Protein AF-A0A357NB77-F1 (afdb_monomer_lite)

Radius of gyration: 19.92 Å; chains: 1; bounding box: 49×36×58 Å

Sequence (196 aa):
MNFLKNWKGILITAVLFIVNLWVIQFTDFDLYVQDRVYNFQTGTWPLAAVHARYGWLLYSGIKAALALFALLLISLYALSFTEKFAGLKQYRRVFICIVLSLALCPLIASEAKKVTNIYCPYQIERYGGDNPYVKPFSQYPADFVQRKKARGFPAGHAAGGFALLSLFFAFKERRHRIIFGSLGLAVGIFMGTYQI

pLDDT: mean 92.4, std 8.06, range [43.59, 98.31]

Foldseek 3Di:
DPPVVVVVVVVVVVVVVVVVLVCLQPHPVVVVVVVVQADPVVLDGPCPVVCVVCVCCLPVVVLVVLVVVLVVLVVLLVCCPDPVPVVSVVQNVLSVLLNCQLPVQLVVFQVLLQQQQAAAPCQDVVSPHDAHGDGSPDDGDPPDDDPDGHRHPPQSQLSNLLSQLSQLVSDDDNVSSCVSNVNSVVSSVVSVVSSD

Structure (mmCIF, N/CA/C/O backbone):
data_AF-A0A357NB77-F1
#
_entry.id   AF-A0A357NB77-F1
#
loop_
_atom_site.group_PDB
_atom_site.id
_atom_site.type_symbol
_atom_site.label_atom_id
_atom_site.label_alt_id
_atom_site.label_comp_id
_atom_site.label_asym_id
_atom_site.label_entity_id
_atom_site.label_seq_id
_atom_site.pdbx_PDB_ins_code
_atom_site.Cartn_x
_atom_site.Cartn_y
_atom_site.Cartn_z
_atom_site.occupancy
_atom_site.B_iso_or_equiv
_atom_site.auth_seq_id
_atom_site.auth_comp_id
_atom_site.auth_asym_id
_atom_site.auth_atom_id
_atom_site.pdbx_PDB_model_num
ATOM 1 N N . MET A 1 1 ? -25.346 -0.601 13.598 1.00 45.25 1 MET A N 1
ATOM 2 C CA . MET A 1 1 ? -24.731 -0.363 12.272 1.00 45.25 1 MET A CA 1
ATOM 3 C C . MET A 1 1 ? -24.923 -1.628 11.451 1.00 45.25 1 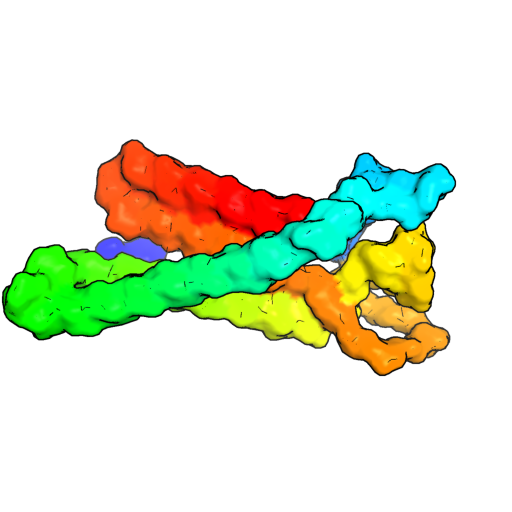MET A C 1
ATOM 5 O O . MET A 1 1 ? -24.177 -2.576 11.646 1.00 45.25 1 MET A O 1
ATOM 9 N N . ASN A 1 2 ? -25.972 -1.684 10.623 1.00 43.59 2 ASN A N 1
ATOM 10 C CA . ASN A 1 2 ? -26.233 -2.842 9.763 1.00 43.59 2 ASN A CA 1
ATOM 11 C C . ASN A 1 2 ? -25.279 -2.790 8.573 1.00 43.59 2 ASN A C 1
ATOM 13 O O . ASN A 1 2 ? -25.486 -1.997 7.660 1.00 43.59 2 ASN A O 1
ATOM 17 N N . PHE A 1 3 ? -24.250 -3.634 8.592 1.00 46.00 3 PHE A N 1
ATOM 18 C CA . PHE A 1 3 ? -23.303 -3.815 7.489 1.00 46.00 3 PHE A CA 1
ATOM 19 C C . PHE A 1 3 ? -24.024 -4.067 6.147 1.00 46.00 3 PHE A C 1
ATOM 21 O O . PHE A 1 3 ? -23.663 -3.491 5.126 1.00 46.00 3 PHE A O 1
ATOM 28 N N . LEU A 1 4 ? -25.149 -4.793 6.189 1.00 50.56 4 LEU A N 1
ATOM 29 C CA . LEU A 1 4 ? -26.013 -5.091 5.039 1.00 50.56 4 LEU A CA 1
ATOM 30 C C . LEU A 1 4 ? -26.728 -3.863 4.432 1.00 50.56 4 LEU A C 1
ATOM 32 O O . LEU A 1 4 ? -27.104 -3.895 3.264 1.00 50.56 4 LEU A O 1
ATOM 36 N N . LYS A 1 5 ? -26.890 -2.750 5.166 1.00 59.31 5 LYS A N 1
ATOM 37 C CA . LYS A 1 5 ? -27.520 -1.526 4.620 1.00 59.31 5 LYS A CA 1
ATOM 38 C C . LYS A 1 5 ? -26.589 -0.738 3.685 1.00 59.31 5 LYS A C 1
ATOM 40 O O . LYS A 1 5 ? -27.072 0.087 2.918 1.00 59.31 5 LYS A O 1
ATOM 45 N N . ASN A 1 6 ? -25.282 -1.017 3.713 1.00 72.81 6 ASN A N 1
ATOM 46 C CA . ASN A 1 6 ? -24.257 -0.305 2.940 1.00 72.81 6 ASN A CA 1
ATOM 47 C C . ASN A 1 6 ? -23.782 -1.074 1.691 1.00 72.81 6 ASN A C 1
ATOM 49 O O . ASN A 1 6 ? -22.692 -0.807 1.187 1.00 72.81 6 ASN A O 1
ATOM 53 N N . TRP A 1 7 ? -24.592 -2.000 1.164 1.00 82.81 7 TRP A N 1
ATOM 54 C CA . TRP A 1 7 ? -24.252 -2.819 -0.009 1.00 82.81 7 TRP A CA 1
ATOM 55 C C . TRP A 1 7 ? -23.810 -1.990 -1.224 1.00 82.81 7 TRP A C 1
ATOM 57 O O . TRP A 1 7 ? -22.916 -2.410 -1.949 1.00 82.81 7 TRP A O 1
ATOM 67 N N . LYS A 1 8 ? -24.358 -0.778 -1.401 1.00 87.38 8 LYS A N 1
ATOM 68 C CA . LYS A 1 8 ? -23.946 0.151 -2.465 1.00 87.38 8 LYS A CA 1
ATOM 69 C C . LYS A 1 8 ? -22.464 0.511 -2.372 1.00 87.38 8 LYS A C 1
ATOM 71 O O . LYS A 1 8 ? -21.778 0.514 -3.382 1.00 87.38 8 LYS A O 1
ATOM 76 N N . GLY A 1 9 ? -21.964 0.787 -1.167 1.00 86.12 9 GLY A N 1
ATOM 77 C CA . GLY A 1 9 ? -20.553 1.113 -0.955 1.00 86.12 9 GLY A CA 1
ATOM 78 C C . GLY A 1 9 ? -19.646 -0.085 -1.223 1.00 86.12 9 GLY A C 1
ATOM 79 O O . GLY A 1 9 ? -18.609 0.065 -1.857 1.00 86.12 9 GLY A O 1
ATOM 80 N N . ILE A 1 10 ? -20.067 -1.281 -0.803 1.00 86.94 10 ILE A N 1
ATOM 81 C CA . ILE A 1 10 ? -19.345 -2.528 -1.094 1.00 86.94 10 ILE A CA 1
ATOM 82 C C . ILE A 1 10 ? -19.286 -2.764 -2.607 1.00 86.94 10 ILE A C 1
ATOM 84 O O . ILE A 1 10 ? -18.213 -3.036 -3.135 1.00 86.94 10 ILE A O 1
ATOM 88 N N . LEU A 1 11 ? -20.413 -2.597 -3.303 1.00 92.31 11 LEU A N 1
ATOM 89 C CA . LEU A 1 11 ? -20.497 -2.756 -4.751 1.00 92.31 11 LEU A CA 1
ATOM 90 C C . LEU A 1 11 ? -19.619 -1.737 -5.485 1.00 92.31 11 LEU A C 1
ATOM 92 O O . LEU A 1 11 ? -18.865 -2.127 -6.367 1.00 92.31 11 LEU A O 1
ATOM 96 N N . ILE A 1 12 ? -19.664 -0.458 -5.097 1.00 92.88 12 ILE A N 1
ATOM 97 C CA . ILE A 1 12 ? -18.813 0.586 -5.688 1.00 92.88 12 ILE A CA 1
ATOM 98 C C . ILE A 1 12 ? -17.335 0.224 -5.518 1.00 92.88 12 ILE A C 1
ATOM 100 O O . ILE A 1 12 ? -16.593 0.236 -6.494 1.00 92.88 12 ILE A O 1
ATOM 104 N N . THR A 1 13 ? -16.904 -0.151 -4.311 1.00 91.44 13 THR A N 1
ATOM 105 C CA . THR A 1 13 ? -15.509 -0.542 -4.064 1.00 9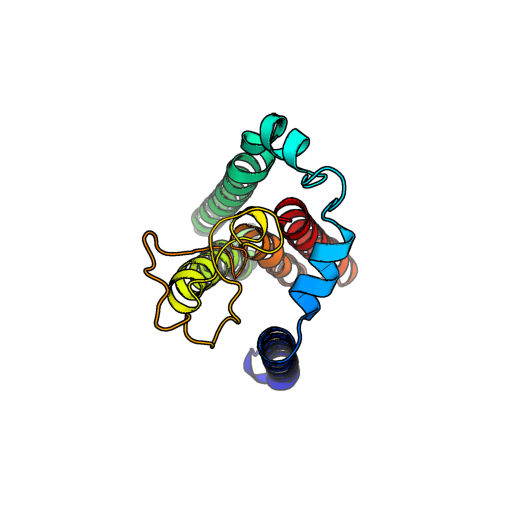1.44 13 THR A CA 1
ATOM 106 C C . THR A 1 13 ? -15.117 -1.789 -4.858 1.00 91.44 13 THR A C 1
ATOM 108 O O . THR A 1 13 ? -14.019 -1.833 -5.405 1.00 91.44 13 THR A O 1
ATOM 111 N N . ALA A 1 14 ? -16.003 -2.782 -4.970 1.00 93.56 14 ALA A N 1
ATOM 112 C CA . ALA A 1 14 ? -15.758 -3.983 -5.765 1.00 93.56 14 ALA A CA 1
ATOM 113 C C . ALA A 1 14 ? -15.615 -3.660 -7.260 1.00 93.56 14 ALA A C 1
ATOM 115 O O . ALA A 1 14 ? -14.679 -4.131 -7.900 1.00 93.56 14 ALA A O 1
ATOM 116 N N . VAL A 1 15 ? -16.488 -2.806 -7.804 1.00 96.25 15 VAL A N 1
ATOM 117 C CA . VAL A 1 15 ? -16.402 -2.339 -9.195 1.00 96.25 15 VAL A CA 1
ATOM 118 C C . VAL A 1 15 ? -15.106 -1.564 -9.421 1.00 96.25 15 VAL A C 1
ATOM 120 O O . VAL A 1 15 ? -14.392 -1.860 -10.371 1.00 96.25 15 VAL A O 1
ATOM 123 N N . LEU A 1 16 ? -14.749 -0.628 -8.535 1.00 95.88 16 LEU A N 1
ATOM 124 C CA . LEU A 1 16 ? -13.492 0.123 -8.638 1.00 95.88 16 LEU A CA 1
ATOM 125 C C . LEU A 1 16 ? -12.264 -0.792 -8.576 1.00 95.88 16 LEU A C 1
ATOM 127 O O . LEU A 1 16 ? -11.303 -0.575 -9.311 1.00 95.88 16 LEU A O 1
ATOM 131 N N . PHE A 1 17 ? -12.300 -1.828 -7.738 1.00 94.25 17 PHE A N 1
ATOM 132 C CA . PHE A 1 17 ? -11.240 -2.828 -7.668 1.00 94.25 17 PHE A CA 1
ATOM 133 C C . PHE A 1 17 ? -11.120 -3.626 -8.974 1.00 94.25 17 PHE A C 1
ATOM 135 O O . PHE A 1 17 ? -10.021 -3.762 -9.503 1.00 94.25 17 PHE A O 1
ATOM 142 N N . ILE A 1 18 ? -12.240 -4.090 -9.539 1.00 95.75 18 ILE A N 1
ATOM 143 C CA . ILE A 1 18 ? -12.254 -4.802 -10.828 1.00 95.75 18 ILE A CA 1
ATOM 144 C C . ILE A 1 18 ? -11.742 -3.899 -11.952 1.00 95.75 18 ILE A C 1
ATOM 146 O O . ILE A 1 18 ? -10.899 -4.325 -12.736 1.00 95.75 18 ILE A O 1
ATOM 150 N N . VAL A 1 19 ? -12.197 -2.645 -12.010 1.00 96.75 19 VAL A N 1
ATOM 151 C CA . VAL A 1 19 ? -11.721 -1.660 -12.990 1.00 96.75 19 VAL A CA 1
ATOM 152 C C . VAL A 1 19 ? -10.219 -1.429 -12.837 1.00 96.75 19 VAL A C 1
ATOM 154 O O . VAL A 1 19 ? -9.507 -1.403 -13.835 1.00 96.75 19 VAL A O 1
ATOM 157 N N . ASN A 1 20 ? -9.707 -1.318 -11.608 1.00 94.56 20 ASN A N 1
ATOM 158 C CA . ASN A 1 20 ? -8.272 -1.185 -11.368 1.00 94.56 20 ASN A CA 1
ATOM 159 C C . ASN A 1 20 ? -7.482 -2.398 -11.886 1.00 94.56 20 ASN A C 1
ATOM 161 O O . ASN A 1 20 ? -6.492 -2.211 -12.590 1.00 94.56 20 ASN A O 1
ATOM 165 N N . LEU A 1 21 ? -7.936 -3.623 -11.597 1.00 94.25 21 LEU A N 1
ATOM 166 C CA . LEU A 1 21 ? -7.308 -4.839 -12.123 1.00 94.25 21 LEU A CA 1
ATOM 167 C C . LEU A 1 21 ? -7.360 -4.896 -13.651 1.00 94.25 21 LEU A C 1
ATOM 169 O O . LEU A 1 21 ? -6.380 -5.287 -14.278 1.00 94.25 21 LEU A O 1
ATOM 173 N N . TRP A 1 22 ? -8.478 -4.477 -14.245 1.00 96.19 22 TRP A N 1
ATOM 174 C CA . TRP A 1 22 ? -8.646 -4.429 -15.692 1.00 96.19 22 TRP A CA 1
ATOM 175 C C . TRP A 1 22 ? -7.662 -3.446 -16.337 1.00 96.19 22 TRP A C 1
ATOM 177 O O . TRP A 1 22 ? -6.952 -3.818 -17.267 1.00 96.19 22 TRP A O 1
ATOM 187 N N . VAL A 1 23 ? -7.532 -2.232 -15.792 1.00 96.56 23 VAL A N 1
ATOM 188 C CA . VAL A 1 23 ? -6.551 -1.245 -16.273 1.00 96.56 23 VAL A CA 1
ATOM 189 C C . VAL A 1 23 ? -5.131 -1.798 -16.169 1.00 96.56 23 VAL A C 1
ATOM 191 O O . VAL A 1 23 ? -4.395 -1.744 -17.148 1.00 96.56 23 VAL A O 1
ATOM 194 N N . ILE A 1 24 ? -4.739 -2.367 -15.027 1.00 94.56 24 ILE A N 1
ATOM 195 C CA . ILE A 1 24 ? -3.371 -2.878 -14.843 1.00 94.56 24 ILE A CA 1
ATOM 196 C C . ILE A 1 24 ? -3.088 -4.071 -15.769 1.00 94.56 24 ILE A C 1
ATOM 198 O O . ILE A 1 24 ? -1.977 -4.202 -16.272 1.00 94.56 24 ILE A O 1
ATOM 202 N N . GLN A 1 25 ? -4.074 -4.937 -16.012 1.00 96.00 25 GLN A N 1
ATOM 203 C CA . GLN A 1 25 ? -3.890 -6.115 -16.858 1.00 96.00 25 GLN A CA 1
ATOM 204 C C . GLN A 1 25 ? -3.823 -5.768 -18.350 1.00 96.00 25 GLN A C 1
ATOM 206 O O . GLN A 1 25 ? -3.014 -6.350 -19.068 1.00 96.00 25 GLN A O 1
ATOM 211 N N . PHE A 1 26 ? -4.674 -4.855 -18.822 1.00 96.94 26 PHE A N 1
ATOM 212 C CA . PHE A 1 26 ? -4.867 -4.607 -20.256 1.00 96.94 26 PHE A CA 1
ATOM 213 C C . PHE A 1 26 ? -4.232 -3.309 -20.762 1.00 96.94 26 PHE A C 1
ATOM 215 O O . PHE A 1 26 ? -4.305 -3.023 -21.954 1.00 96.94 26 PHE A O 1
ATOM 222 N N . THR A 1 27 ? -3.602 -2.522 -19.890 1.00 96.69 27 THR A N 1
ATOM 223 C CA . THR A 1 27 ? -2.911 -1.283 -20.272 1.00 96.69 27 THR A CA 1
ATOM 224 C C . THR A 1 27 ? -1.535 -1.207 -19.631 1.00 96.69 27 THR A C 1
ATOM 226 O O . THR A 1 27 ? -1.317 -1.766 -18.559 1.00 96.69 27 THR A O 1
ATOM 229 N N . ASP A 1 28 ? -0.619 -0.461 -20.243 1.00 95.81 28 ASP A N 1
ATOM 230 C CA . ASP A 1 28 ? 0.730 -0.189 -19.722 1.00 95.81 28 ASP A CA 1
ATOM 231 C C . ASP A 1 28 ? 0.768 1.035 -18.800 1.00 95.81 28 ASP A C 1
ATOM 233 O O . ASP A 1 28 ? 1.744 1.782 -18.773 1.00 95.81 28 ASP A O 1
ATOM 237 N N . PHE A 1 29 ? -0.313 1.285 -18.054 1.00 95.25 29 PHE A N 1
ATOM 238 C CA . PHE A 1 29 ? -0.410 2.460 -17.187 1.00 95.25 29 PHE A CA 1
ATOM 239 C C . PHE A 1 29 ? 0.687 2.496 -16.111 1.00 95.25 29 PHE A C 1
ATOM 241 O O . PHE A 1 29 ? 1.209 3.559 -15.784 1.00 95.25 29 PHE A O 1
ATOM 248 N N . ASP A 1 30 ? 1.072 1.336 -15.584 1.00 93.75 30 ASP A N 1
ATOM 249 C CA . ASP A 1 30 ? 2.181 1.194 -14.644 1.00 93.75 30 ASP A CA 1
ATOM 250 C C . ASP A 1 30 ? 3.524 1.601 -15.268 1.00 93.75 30 ASP A C 1
ATOM 252 O O . ASP A 1 30 ? 4.260 2.368 -14.643 1.00 93.75 30 ASP A O 1
ATOM 256 N N . LEU A 1 31 ? 3.814 1.159 -16.498 1.00 95.81 31 LEU A N 1
ATOM 257 C CA . LEU A 1 31 ? 5.014 1.565 -17.238 1.00 95.81 31 LEU A CA 1
ATOM 258 C C . LEU A 1 31 ? 4.968 3.049 -17.608 1.00 95.81 31 LEU A C 1
ATOM 260 O O . LEU A 1 31 ? 5.954 3.752 -17.434 1.00 95.81 31 LEU A O 1
ATOM 264 N N . TYR A 1 32 ? 3.812 3.565 -18.032 1.00 96.00 32 TYR A N 1
ATOM 265 C CA . TYR A 1 32 ? 3.622 4.983 -18.355 1.00 96.00 32 TYR A CA 1
ATOM 266 C C . TYR A 1 32 ? 3.989 5.907 -17.184 1.00 96.00 32 TYR A C 1
ATOM 268 O O . TYR A 1 32 ? 4.568 6.982 -17.391 1.00 96.00 32 TYR A O 1
ATOM 276 N N . VAL A 1 33 ? 3.632 5.508 -15.958 1.00 94.19 33 VAL A N 1
ATOM 277 C CA . VAL A 1 33 ? 3.998 6.233 -14.736 1.00 94.19 33 VAL A CA 1
ATOM 278 C C . VAL A 1 33 ? 5.486 6.062 -14.436 1.00 94.19 33 VAL A C 1
ATOM 280 O O . VAL A 1 33 ? 6.172 7.056 -14.209 1.00 94.19 33 VAL A O 1
ATOM 283 N N . GLN A 1 34 ? 5.997 4.830 -14.458 1.00 94.88 34 GLN A N 1
ATOM 284 C CA . GLN A 1 34 ? 7.397 4.532 -14.142 1.00 94.88 34 GLN A CA 1
ATOM 285 C C . GLN A 1 34 ? 8.378 5.205 -15.113 1.00 94.88 34 GLN A C 1
ATOM 287 O O . GLN A 1 34 ? 9.370 5.774 -14.669 1.00 94.88 34 GLN A O 1
ATOM 292 N N . ASP A 1 35 ? 8.057 5.260 -16.404 1.00 95.94 35 ASP A N 1
ATOM 293 C CA . ASP A 1 35 ? 8.864 5.916 -17.438 1.00 95.94 35 ASP A CA 1
ATOM 294 C C . ASP A 1 35 ? 9.054 7.421 -17.200 1.00 95.94 35 ASP A C 1
ATOM 296 O O . ASP A 1 35 ? 10.037 7.999 -17.652 1.00 95.94 35 ASP A O 1
ATOM 300 N N . ARG A 1 36 ? 8.118 8.076 -16.501 1.00 94.69 36 ARG A N 1
ATOM 301 C CA . ARG A 1 36 ? 8.222 9.505 -16.144 1.00 94.69 36 ARG A CA 1
ATOM 302 C C . ARG A 1 36 ? 9.053 9.753 -14.899 1.00 94.69 36 ARG A C 1
ATOM 304 O O . ARG A 1 36 ? 9.453 10.887 -14.653 1.00 94.69 36 ARG A O 1
ATOM 311 N N . VAL A 1 37 ? 9.247 8.718 -14.092 1.00 93.44 37 VAL A N 1
ATOM 312 C CA . VAL A 1 37 ? 10.024 8.791 -12.857 1.00 93.44 37 VAL A CA 1
ATOM 313 C C . VAL A 1 37 ? 11.458 8.341 -13.120 1.00 93.44 37 VAL A C 1
ATOM 315 O O . VAL A 1 37 ? 12.388 8.966 -12.620 1.00 93.44 37 VAL A O 1
ATOM 318 N N . TYR A 1 38 ? 11.655 7.289 -13.912 1.00 95.44 38 TYR A N 1
ATOM 319 C CA . TYR A 1 38 ? 12.972 6.756 -14.233 1.00 95.44 38 TYR A CA 1
ATOM 320 C C . TYR A 1 38 ? 13.757 7.682 -15.169 1.00 95.44 38 TYR A C 1
ATOM 322 O O . TYR A 1 38 ? 13.251 8.132 -16.197 1.00 95.44 38 TYR A O 1
ATOM 330 N N . ASN A 1 39 ? 15.027 7.938 -14.845 1.00 95.56 39 ASN A N 1
ATOM 331 C CA . ASN A 1 39 ? 15.915 8.673 -15.736 1.00 95.56 39 ASN A CA 1
ATOM 332 C C . ASN A 1 39 ? 16.642 7.701 -16.675 1.00 95.56 39 ASN A C 1
ATOM 334 O O . ASN A 1 39 ? 17.648 7.099 -16.300 1.00 95.56 39 ASN A O 1
ATOM 338 N N . PHE A 1 40 ? 16.159 7.597 -17.916 1.00 95.44 40 PHE A N 1
ATOM 339 C CA . PHE A 1 40 ? 16.760 6.745 -18.950 1.00 95.44 40 PHE A CA 1
ATOM 340 C C . PHE A 1 40 ? 18.148 7.202 -19.418 1.00 95.44 40 PHE A C 1
ATOM 342 O O . PHE A 1 40 ? 18.901 6.383 -19.932 1.00 95.44 40 PHE A O 1
ATOM 349 N N . GLN A 1 41 ? 18.510 8.479 -19.250 1.00 94.88 41 GLN A N 1
ATOM 350 C CA . GLN A 1 41 ? 19.832 8.973 -19.652 1.00 94.88 41 GLN A CA 1
ATOM 351 C C . GLN A 1 41 ? 20.918 8.517 -18.676 1.00 94.88 41 GLN A C 1
ATOM 353 O O . GLN A 1 41 ? 22.014 8.156 -19.091 1.00 94.88 41 GLN A O 1
ATOM 358 N N . THR A 1 42 ? 20.614 8.538 -17.376 1.00 94.19 42 THR A N 1
ATOM 359 C CA . THR A 1 42 ? 21.561 8.156 -16.316 1.00 94.19 42 THR A CA 1
ATOM 360 C C . THR A 1 42 ? 21.374 6.723 -15.827 1.00 94.19 42 THR A C 1
ATOM 362 O O . THR A 1 42 ? 22.216 6.229 -15.083 1.00 94.19 42 THR A O 1
ATOM 365 N N . GLY A 1 43 ? 20.278 6.063 -16.201 1.00 93.88 43 GLY A N 1
ATOM 366 C CA . GLY A 1 43 ? 19.933 4.718 -15.751 1.00 93.88 43 GLY A CA 1
ATOM 367 C C . GLY A 1 43 ? 19.533 4.645 -14.272 1.00 93.88 43 GLY A C 1
ATOM 368 O O . GLY A 1 43 ? 19.744 3.619 -13.625 1.00 93.88 43 GLY A O 1
ATOM 369 N N . THR A 1 44 ? 19.009 5.733 -13.695 1.00 92.38 44 THR A N 1
ATOM 370 C CA . THR A 1 44 ? 18.795 5.845 -12.241 1.00 92.38 44 THR A CA 1
ATOM 371 C C . THR A 1 44 ? 17.355 6.159 -11.846 1.00 92.38 44 THR A C 1
ATOM 373 O O . THR A 1 44 ? 16.630 6.896 -12.516 1.00 92.38 44 THR A O 1
ATOM 376 N N . TRP A 1 45 ? 16.965 5.631 -10.682 1.00 92.12 45 TRP A N 1
ATOM 377 C CA . TRP A 1 45 ? 15.729 5.994 -9.992 1.00 92.12 45 TRP A CA 1
ATOM 378 C C . TRP A 1 45 ? 15.957 7.228 -9.101 1.00 92.12 45 TRP A C 1
ATOM 380 O O . TRP A 1 45 ? 16.914 7.230 -8.318 1.00 92.12 45 TRP A O 1
ATOM 390 N N . PRO A 1 46 ? 15.079 8.250 -9.130 1.00 87.75 46 PRO A N 1
ATOM 391 C CA . PRO A 1 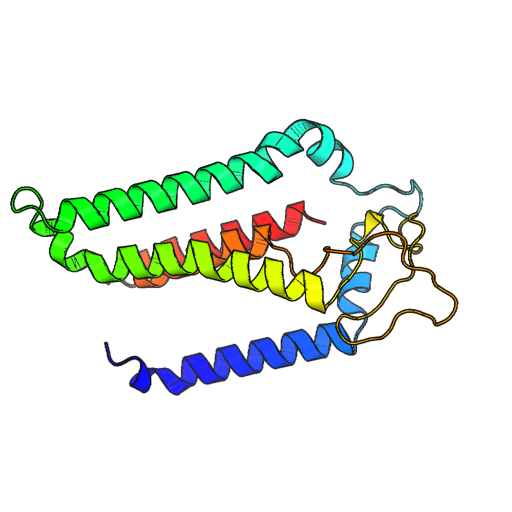46 ? 15.243 9.480 -8.346 1.00 87.75 46 PRO A CA 1
ATOM 392 C C . PRO A 1 46 ? 15.380 9.247 -6.838 1.00 87.75 46 PRO A C 1
ATOM 394 O O . PRO A 1 46 ? 16.091 9.978 -6.150 1.00 87.75 46 PRO A O 1
ATOM 397 N N . LEU A 1 47 ? 14.710 8.217 -6.313 1.00 87.12 47 LEU A N 1
ATOM 398 C CA . LEU A 1 47 ? 14.699 7.898 -4.886 1.00 87.12 47 LEU A CA 1
ATOM 399 C C . LEU A 1 47 ? 15.787 6.906 -4.463 1.00 87.12 47 LEU A C 1
ATOM 401 O O . LEU A 1 47 ? 15.883 6.606 -3.275 1.00 87.12 47 LEU A O 1
ATOM 405 N N . ALA A 1 48 ? 16.662 6.459 -5.371 1.00 86.94 48 ALA A N 1
ATOM 406 C CA . ALA A 1 48 ? 17.699 5.477 -5.046 1.00 86.94 48 ALA A CA 1
ATOM 407 C C . ALA A 1 48 ? 18.612 5.943 -3.893 1.00 86.94 48 ALA A C 1
ATOM 409 O O . ALA A 1 48 ? 18.864 5.197 -2.945 1.00 86.94 48 ALA A O 1
ATOM 410 N N . ALA A 1 49 ? 19.048 7.209 -3.911 1.00 86.69 49 ALA A N 1
ATOM 411 C CA . ALA A 1 49 ? 19.872 7.781 -2.842 1.00 86.69 49 ALA A CA 1
ATOM 412 C C . ALA A 1 49 ? 19.108 7.905 -1.509 1.00 86.69 49 ALA A C 1
ATOM 414 O O . ALA A 1 49 ? 19.669 7.684 -0.431 1.00 86.69 49 ALA A O 1
ATOM 415 N N . VAL A 1 50 ? 17.812 8.226 -1.576 1.00 86.94 50 VAL A N 1
ATOM 416 C CA . VAL A 1 50 ? 16.932 8.311 -0.404 1.00 86.94 50 VAL A CA 1
ATOM 417 C C . VAL A 1 50 ? 16.732 6.927 0.205 1.00 86.94 50 VAL A C 1
ATOM 419 O O . VAL A 1 50 ? 16.820 6.788 1.422 1.00 86.94 50 VAL A O 1
ATOM 422 N N . HIS A 1 51 ? 16.526 5.890 -0.610 1.00 86.00 51 HIS A N 1
ATOM 423 C CA . HIS A 1 51 ? 16.425 4.508 -0.138 1.00 86.00 51 HIS A CA 1
ATOM 424 C C . HIS A 1 51 ? 17.719 4.031 0.505 1.00 86.00 51 HIS A C 1
ATOM 426 O O . HIS A 1 51 ? 17.667 3.424 1.572 1.00 86.00 51 HIS A O 1
ATOM 432 N N . ALA A 1 52 ? 18.872 4.351 -0.084 1.00 86.81 52 ALA A N 1
ATOM 433 C CA . ALA A 1 52 ? 20.164 3.984 0.485 1.00 86.81 52 ALA A CA 1
ATOM 434 C C . ALA A 1 52 ? 20.389 4.620 1.870 1.00 86.81 52 ALA A C 1
ATOM 436 O O . ALA A 1 52 ? 20.872 3.958 2.785 1.00 86.81 52 ALA A O 1
ATOM 437 N N . ARG A 1 53 ? 19.999 5.890 2.053 1.00 90.62 53 ARG A N 1
ATOM 438 C CA . ARG A 1 53 ? 20.222 6.629 3.308 1.00 90.62 53 ARG A CA 1
ATOM 439 C C . ARG A 1 53 ? 19.134 6.409 4.366 1.00 90.62 53 ARG A C 1
ATOM 441 O O . ARG A 1 53 ? 19.437 6.295 5.551 1.00 90.62 53 ARG A O 1
ATOM 448 N N . TYR A 1 54 ? 17.869 6.366 3.955 1.00 89.94 54 TYR A N 1
ATOM 449 C CA . TYR A 1 54 ? 16.693 6.362 4.837 1.00 89.94 54 TYR A CA 1
ATOM 450 C C . TYR A 1 54 ? 15.842 5.096 4.707 1.00 89.94 54 TYR A C 1
ATOM 452 O O . TYR A 1 54 ? 14.735 5.034 5.245 1.00 89.94 54 TYR A O 1
ATOM 460 N N . GLY A 1 55 ? 16.344 4.061 4.029 1.00 85.31 55 GLY A N 1
ATOM 461 C CA . GLY A 1 55 ? 15.631 2.799 3.842 1.00 85.31 55 GLY A CA 1
ATOM 462 C C . GLY A 1 55 ? 15.212 2.152 5.162 1.00 85.31 55 GLY A C 1
ATOM 463 O O . GLY A 1 55 ? 14.090 1.665 5.276 1.00 85.31 55 GLY A O 1
ATOM 464 N N . TRP A 1 56 ? 16.053 2.234 6.198 1.00 89.44 56 TRP A N 1
ATOM 465 C CA . TRP A 1 56 ? 15.722 1.731 7.535 1.00 89.44 56 TRP A CA 1
ATOM 466 C C . TRP A 1 56 ? 14.463 2.399 8.111 1.00 89.44 56 TRP A C 1
ATOM 468 O O . TRP A 1 56 ? 13.622 1.719 8.694 1.00 89.44 56 TRP A O 1
ATOM 478 N N . LEU A 1 57 ? 14.286 3.703 7.894 1.00 89.62 57 LEU A N 1
ATOM 479 C CA . LEU A 1 57 ? 13.139 4.459 8.388 1.00 89.62 57 LEU A CA 1
ATOM 480 C C . LEU A 1 57 ? 11.897 4.198 7.530 1.00 89.62 57 LEU A C 1
ATOM 482 O O . LEU A 1 57 ? 10.839 3.859 8.057 1.00 89.62 57 LEU A O 1
ATOM 486 N N . LEU A 1 58 ? 12.033 4.317 6.207 1.00 86.69 58 LEU A N 1
ATOM 487 C CA . LEU A 1 58 ? 10.912 4.212 5.271 1.00 86.69 58 LEU A CA 1
ATOM 488 C C . LEU A 1 58 ? 10.366 2.783 5.183 1.00 86.69 58 LEU A C 1
ATOM 490 O O . LEU A 1 58 ? 9.153 2.581 5.203 1.00 86.69 58 LEU A O 1
ATOM 494 N N . TYR A 1 59 ? 11.244 1.777 5.142 1.00 83.94 59 TYR A N 1
ATOM 495 C CA . TYR A 1 59 ? 10.831 0.388 4.960 1.00 83.94 59 TYR A CA 1
ATOM 496 C C . TYR A 1 59 ? 10.584 -0.345 6.275 1.00 83.94 59 TYR A C 1
ATOM 498 O O . TYR A 1 59 ? 9.619 -1.110 6.343 1.00 83.94 59 TYR A O 1
ATOM 506 N N . SER A 1 60 ? 11.428 -0.143 7.290 1.00 87.69 60 SER A N 1
ATOM 507 C CA . SER A 1 60 ? 11.319 -0.859 8.570 1.00 87.69 60 SER A CA 1
ATOM 508 C C . SER A 1 60 ? 10.682 0.004 9.657 1.00 87.69 60 SER A C 1
ATOM 510 O O . SER A 1 60 ? 9.810 -0.477 10.378 1.00 87.69 60 SER A O 1
ATOM 512 N N . GLY A 1 61 ? 11.044 1.284 9.738 1.00 91.38 61 GLY A N 1
ATOM 513 C CA . GLY A 1 61 ? 10.548 2.215 10.752 1.00 91.38 61 GLY A CA 1
ATOM 514 C C . GLY A 1 61 ? 9.037 2.427 10.680 1.00 91.38 61 GLY A C 1
ATOM 515 O O . GLY A 1 61 ? 8.349 2.250 11.680 1.00 91.38 61 GLY A O 1
ATOM 516 N N . ILE A 1 62 ? 8.486 2.712 9.496 1.00 92.19 62 ILE A N 1
ATOM 517 C CA . ILE A 1 62 ? 7.031 2.905 9.351 1.00 92.19 62 ILE A CA 1
ATOM 518 C C . ILE A 1 62 ? 6.265 1.610 9.654 1.00 92.19 62 ILE A C 1
ATOM 520 O O . ILE A 1 62 ? 5.222 1.649 10.304 1.00 92.19 62 ILE A O 1
ATOM 524 N N . LYS A 1 63 ? 6.793 0.443 9.261 1.00 91.88 63 LYS A N 1
ATOM 525 C CA . LYS A 1 63 ? 6.198 -0.848 9.644 1.00 91.88 63 LYS A CA 1
ATOM 526 C C . LYS A 1 63 ? 6.178 -1.033 11.157 1.00 91.88 63 LYS A 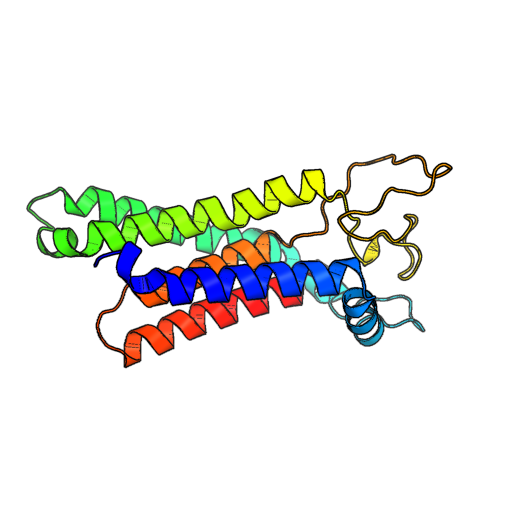C 1
ATOM 528 O O . LYS A 1 63 ? 5.155 -1.445 11.696 1.00 91.88 63 LYS A O 1
ATOM 533 N N . ALA A 1 64 ? 7.281 -0.712 11.830 1.00 94.69 64 ALA A N 1
ATOM 534 C CA . ALA A 1 64 ? 7.356 -0.759 13.283 1.00 94.69 64 ALA A CA 1
ATOM 535 C C . ALA A 1 64 ? 6.355 0.213 13.922 1.00 94.69 64 ALA A C 1
ATOM 537 O O . ALA A 1 64 ? 5.653 -0.176 14.847 1.00 94.69 64 ALA A O 1
ATOM 538 N N . ALA A 1 65 ? 6.205 1.430 13.392 1.00 96.12 65 ALA A N 1
ATOM 539 C CA . ALA A 1 65 ? 5.219 2.395 13.877 1.00 96.12 65 ALA A CA 1
ATOM 540 C C . ALA A 1 65 ? 3.777 1.873 13.743 1.00 96.12 65 ALA A C 1
ATOM 542 O O . ALA A 1 65 ? 3.007 1.949 14.700 1.00 96.12 65 ALA A O 1
ATOM 543 N N . LEU A 1 66 ? 3.420 1.281 12.596 1.00 96.38 66 LEU A N 1
ATOM 544 C CA . LEU A 1 66 ? 2.108 0.652 12.400 1.00 96.38 66 LEU A CA 1
ATOM 545 C C . LEU A 1 66 ? 1.892 -0.534 13.352 1.00 96.38 66 LEU A C 1
ATOM 547 O O . LEU A 1 66 ? 0.804 -0.684 13.907 1.00 96.38 66 LEU A O 1
ATOM 551 N N . ALA A 1 67 ? 2.923 -1.353 13.578 1.00 96.75 67 ALA A N 1
ATOM 552 C CA . ALA A 1 67 ? 2.862 -2.477 14.510 1.00 96.75 67 ALA A CA 1
ATOM 553 C C . ALA A 1 67 ? 2.697 -2.009 15.964 1.00 96.75 67 ALA A C 1
ATOM 555 O O . ALA A 1 67 ? 1.843 -2.526 16.678 1.00 96.75 67 ALA A O 1
ATOM 556 N N . LEU A 1 68 ? 3.452 -0.995 16.394 1.00 98.06 68 LEU A N 1
ATOM 557 C CA . LEU A 1 68 ? 3.328 -0.391 17.723 1.00 98.06 68 LEU A CA 1
ATOM 558 C C . LEU A 1 68 ? 1.948 0.237 17.923 1.00 98.06 68 LEU A C 1
ATOM 560 O O . LEU A 1 68 ? 1.350 0.081 18.986 1.00 98.06 68 LEU A O 1
ATOM 564 N N . PHE A 1 69 ? 1.406 0.888 16.894 1.00 97.88 69 PHE A N 1
ATOM 565 C CA . PHE A 1 69 ? 0.044 1.405 16.932 1.00 97.88 69 PHE A CA 1
ATOM 566 C C . PHE A 1 69 ? -0.990 0.279 17.076 1.00 97.88 69 PHE A C 1
ATOM 568 O O . PHE A 1 69 ? -1.882 0.372 17.917 1.00 97.88 69 PHE A O 1
ATOM 575 N N . ALA A 1 70 ? -0.847 -0.823 16.332 1.00 97.81 70 ALA A N 1
ATOM 576 C CA . ALA A 1 70 ? -1.709 -1.993 16.493 1.00 97.81 70 ALA A CA 1
ATOM 577 C C . ALA A 1 70 ? -1.606 -2.594 17.906 1.00 97.81 70 ALA A C 1
ATOM 579 O O . ALA A 1 70 ? -2.632 -2.886 18.517 1.00 97.81 70 ALA A O 1
ATOM 580 N N . LEU A 1 71 ? -0.392 -2.723 18.452 1.00 98.31 71 LEU A N 1
ATOM 581 C CA . LEU A 1 71 ? -0.163 -3.209 19.816 1.00 98.31 71 LEU A CA 1
ATOM 582 C C . LEU A 1 71 ? -0.825 -2.307 20.858 1.00 98.31 71 LEU A C 1
ATOM 584 O O . LEU A 1 71 ? -1.512 -2.814 21.740 1.00 98.31 71 LEU A O 1
ATOM 588 N N . LEU A 1 72 ? -0.709 -0.984 20.715 1.00 98.19 72 LEU A N 1
ATOM 589 C CA . LEU A 1 72 ? -1.409 -0.027 21.572 1.00 98.19 72 LEU A CA 1
ATOM 590 C C . LEU A 1 72 ? -2.925 -0.259 21.543 1.00 98.19 72 LEU A C 1
ATOM 592 O O . LEU A 1 72 ? -3.562 -0.316 22.594 1.00 98.19 72 LEU A O 1
ATOM 596 N N . LEU A 1 73 ? -3.515 -0.431 20.357 1.00 97.69 73 LEU A N 1
ATOM 597 C CA . LEU A 1 73 ? -4.950 -0.695 20.2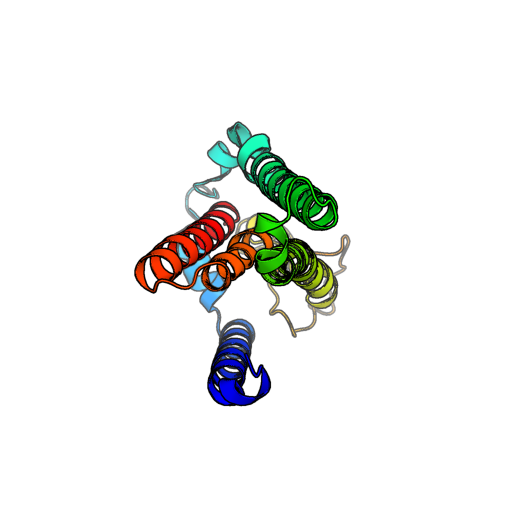28 1.00 97.69 73 LEU A CA 1
ATOM 598 C C . LEU A 1 73 ? -5.357 -2.045 20.834 1.00 97.69 73 LEU A C 1
ATOM 600 O O . LEU A 1 73 ? -6.426 -2.132 21.437 1.00 97.69 73 LEU A O 1
ATOM 604 N N . ILE A 1 74 ? -4.514 -3.076 20.729 1.00 98.25 74 ILE A N 1
ATOM 605 C CA . ILE A 1 74 ? -4.723 -4.373 21.391 1.00 98.25 74 ILE A CA 1
ATOM 606 C C . ILE A 1 74 ? -4.688 -4.204 22.914 1.00 98.25 74 ILE A C 1
ATOM 608 O O . ILE A 1 74 ? -5.573 -4.710 23.605 1.00 98.25 74 ILE A O 1
ATOM 612 N N . SER A 1 75 ? -3.726 -3.450 23.450 1.00 97.81 75 SER A N 1
ATOM 613 C CA . SER A 1 75 ? -3.652 -3.151 24.883 1.00 97.81 75 SER A CA 1
ATOM 614 C C . SER A 1 75 ? -4.884 -2.381 25.362 1.00 97.81 75 SER A C 1
ATOM 616 O O . SER A 1 75 ? -5.485 -2.757 26.364 1.00 97.81 75 SER A O 1
ATOM 618 N N . LEU A 1 76 ? -5.328 -1.354 24.628 1.00 96.81 76 LEU A N 1
ATOM 619 C CA . LEU A 1 76 ? -6.553 -0.610 24.947 1.00 96.81 76 LEU A CA 1
ATOM 620 C C . LEU A 1 76 ? -7.806 -1.491 24.856 1.00 96.81 76 LEU A C 1
ATOM 622 O O . LEU A 1 76 ? -8.710 -1.375 25.686 1.00 96.81 76 LEU A O 1
ATOM 626 N N . TYR A 1 77 ? -7.853 -2.401 23.883 1.00 96.69 77 TYR A N 1
ATOM 627 C CA . TYR A 1 77 ? -8.912 -3.397 23.772 1.00 96.69 77 TYR A CA 1
ATOM 628 C C . TYR A 1 77 ? -8.939 -4.321 24.994 1.00 96.69 77 TYR A C 1
ATOM 630 O O . TYR A 1 77 ? -10.005 -4.491 25.584 1.00 96.69 77 TYR A O 1
ATOM 638 N N . ALA A 1 78 ? -7.793 -4.845 25.434 1.00 96.94 78 ALA A N 1
ATOM 639 C CA . ALA A 1 78 ? -7.696 -5.675 26.634 1.00 96.94 78 ALA A CA 1
ATOM 640 C C . ALA A 1 78 ? -8.100 -4.902 27.903 1.00 96.94 78 ALA A C 1
ATOM 642 O O . ALA A 1 78 ? -8.941 -5.364 28.675 1.00 96.94 78 ALA A O 1
ATOM 643 N N . LEU A 1 79 ? -7.592 -3.676 28.078 1.00 96.75 79 LEU A N 1
ATOM 644 C CA . LEU A 1 79 ? -7.927 -2.814 29.218 1.00 96.75 79 LEU A CA 1
ATOM 645 C C . LEU A 1 79 ? -9.415 -2.462 29.277 1.00 96.75 79 LEU A C 1
ATOM 647 O O . LEU A 1 79 ? -9.960 -2.300 30.369 1.00 96.75 79 LEU A O 1
ATOM 651 N N . SER A 1 80 ? -10.099 -2.407 28.131 1.00 96.31 80 SER A N 1
ATOM 652 C CA . SER A 1 80 ? -11.535 -2.124 28.077 1.00 96.31 80 SER A CA 1
ATOM 653 C C . SER A 1 80 ? -12.406 -3.155 28.808 1.00 96.31 80 SER A C 1
ATOM 655 O O . SER A 1 80 ? -13.586 -2.888 29.038 1.00 96.31 80 SER A O 1
ATOM 657 N N . PHE A 1 81 ? -11.878 -4.339 29.143 1.00 95.06 81 PHE A N 1
ATOM 658 C CA . PHE A 1 81 ? -12.572 -5.364 29.936 1.00 95.06 81 PHE A CA 1
ATOM 659 C C . PHE A 1 81 ? -12.476 -5.148 31.445 1.00 95.06 81 PHE A C 1
ATOM 661 O O . PHE A 1 81 ? -13.207 -5.792 32.188 1.00 95.06 81 PHE A O 1
ATOM 668 N N . THR A 1 82 ? -11.645 -4.212 31.893 1.00 94.94 82 THR A N 1
ATOM 669 C CA . THR A 1 82 ? -11.527 -3.862 33.310 1.00 94.94 82 THR A CA 1
ATOM 670 C C . THR A 1 82 ? -12.527 -2.768 33.691 1.00 94.94 82 THR A C 1
ATOM 672 O O . THR A 1 82 ? -12.818 -1.869 32.897 1.00 94.94 82 THR A O 1
ATOM 675 N N . GLU A 1 83 ? -13.029 -2.800 34.928 1.00 91.62 83 GLU A N 1
ATOM 676 C CA . GLU A 1 83 ? -13.964 -1.774 35.417 1.00 91.62 83 GLU A CA 1
ATOM 677 C C . GLU A 1 83 ? -13.309 -0.391 35.556 1.00 91.62 83 GLU A C 1
ATOM 679 O O . GLU A 1 83 ? -13.959 0.628 35.323 1.00 91.62 83 GLU A O 1
ATOM 684 N N . LYS A 1 84 ? -11.989 -0.342 35.795 1.00 92.81 84 LYS A N 1
ATOM 685 C CA . LYS A 1 84 ? -11.204 0.905 35.845 1.00 92.81 84 LYS A CA 1
ATOM 686 C C . LYS A 1 84 ? -11.286 1.717 34.545 1.00 92.81 84 LYS A C 1
ATOM 688 O O . LYS A 1 84 ? -11.177 2.938 34.579 1.00 92.81 84 LYS A O 1
ATOM 693 N N . PHE A 1 85 ? -11.497 1.054 33.407 1.00 92.69 85 PHE A N 1
ATOM 694 C CA . PHE A 1 85 ? -11.557 1.683 32.087 1.00 92.69 85 PHE A CA 1
ATOM 695 C C . PHE A 1 85 ? -12.903 1.447 31.386 1.00 92.69 85 PHE A C 1
ATOM 697 O O . PHE A 1 85 ? -12.956 1.252 30.168 1.00 92.69 85 PHE A O 1
ATOM 704 N N . ALA A 1 86 ? -14.015 1.511 32.129 1.00 89.56 86 ALA A N 1
ATOM 705 C CA . ALA A 1 86 ? -15.364 1.311 31.590 1.00 89.56 86 ALA A CA 1
ATOM 706 C C . ALA A 1 86 ? -15.692 2.211 30.375 1.00 89.56 86 ALA A C 1
ATOM 708 O O . ALA A 1 86 ? -16.392 1.779 29.458 1.00 89.56 86 ALA A O 1
ATOM 709 N N . GLY A 1 87 ? -15.116 3.419 30.298 1.00 91.31 87 GLY A N 1
ATOM 710 C CA . GLY A 1 87 ? -15.271 4.328 29.155 1.00 91.31 87 GLY A CA 1
ATOM 711 C C . GLY A 1 87 ? -14.737 3.782 27.822 1.00 91.31 87 GLY A C 1
ATOM 712 O O . GLY A 1 87 ? -15.200 4.209 26.762 1.00 91.31 87 GLY A O 1
ATOM 713 N N . LEU A 1 88 ? -13.819 2.804 27.851 1.00 92.81 88 LEU A N 1
ATOM 714 C CA . LEU A 1 88 ? -13.275 2.151 26.656 1.00 92.81 88 LEU A CA 1
ATOM 715 C C . LEU A 1 88 ? -14.207 1.078 26.075 1.00 92.81 88 LEU A C 1
ATOM 717 O O . LEU A 1 88 ? -14.055 0.710 24.908 1.00 92.81 88 LEU A O 1
ATOM 721 N N . LYS A 1 89 ? -15.200 0.598 26.843 1.00 93.19 89 LYS A N 1
ATOM 722 C CA . LYS A 1 89 ? -16.133 -0.466 26.422 1.00 93.19 89 LYS A CA 1
ATOM 723 C C . LYS A 1 89 ? -16.825 -0.122 25.092 1.00 93.19 89 LYS A C 1
ATOM 725 O O . LYS A 1 89 ? -16.979 -0.988 24.231 1.00 93.19 89 LYS A O 1
ATOM 730 N N . GLN A 1 90 ? -17.153 1.155 24.877 1.00 91.75 90 GLN A N 1
ATOM 731 C CA . GLN A 1 90 ? -17.801 1.640 23.650 1.00 91.75 90 GLN A CA 1
ATOM 732 C C . GLN A 1 90 ? -16.908 1.592 22.393 1.00 91.75 90 GLN A C 1
ATOM 734 O O . GLN A 1 90 ? -17.432 1.579 21.280 1.00 91.75 90 GLN A O 1
ATOM 739 N N . TYR A 1 91 ? -15.578 1.539 22.547 1.00 92.75 91 TYR A N 1
ATOM 740 C CA . TYR A 1 91 ? -14.612 1.581 21.438 1.00 92.75 91 TYR A CA 1
ATOM 741 C C . TYR A 1 91 ? -14.074 0.204 21.033 1.00 92.75 91 TYR A C 1
ATOM 743 O O . TYR A 1 91 ? -13.370 0.097 20.033 1.00 92.75 91 TYR A O 1
ATOM 751 N N . ARG A 1 92 ? -14.447 -0.872 21.736 1.00 94.44 92 ARG A N 1
ATOM 752 C CA . ARG A 1 92 ? -13.980 -2.247 21.465 1.00 94.44 92 ARG A CA 1
ATOM 753 C C . ARG A 1 92 ? -14.068 -2.647 19.994 1.00 94.44 92 ARG A C 1
ATOM 755 O O . ARG A 1 92 ? -13.105 -3.155 19.429 1.00 94.44 92 ARG A O 1
ATOM 762 N N . ARG A 1 93 ? -15.222 -2.382 19.369 1.00 93.06 93 ARG A N 1
ATOM 763 C CA . ARG A 1 93 ? -15.458 -2.681 17.947 1.00 93.06 93 ARG A CA 1
ATOM 764 C C . ARG A 1 93 ? -14.535 -1.878 17.031 1.00 93.06 93 ARG A C 1
ATOM 766 O O . ARG A 1 93 ? -14.085 -2.399 16.024 1.00 93.06 93 ARG A O 1
ATOM 773 N N . VAL A 1 94 ? -14.245 -0.629 17.380 1.00 93.69 94 VAL A N 1
ATOM 774 C CA . VAL A 1 94 ? -13.336 0.224 16.608 1.00 93.69 94 VAL A CA 1
ATOM 775 C C . VAL A 1 94 ? -11.908 -0.309 16.699 1.00 93.69 94 VAL A C 1
ATOM 777 O O . VAL A 1 94 ? -11.276 -0.501 15.665 1.00 93.69 94 VAL A O 1
ATOM 780 N N . PHE A 1 95 ? -11.427 -0.615 17.909 1.00 95.50 95 PHE A N 1
ATOM 781 C CA . PHE A 1 95 ? -10.077 -1.143 18.113 1.00 95.50 95 PHE A CA 1
ATOM 782 C C . PHE A 1 95 ? -9.846 -2.430 17.322 1.00 95.50 95 PHE A C 1
ATOM 784 O O . PHE A 1 95 ? -8.891 -2.500 16.552 1.00 95.50 95 PHE A O 1
ATOM 791 N N . ILE A 1 96 ? -10.752 -3.408 17.435 1.00 96.12 96 ILE A N 1
ATOM 792 C CA . ILE A 1 96 ? -10.597 -4.675 16.713 1.00 96.12 96 ILE A CA 1
ATOM 793 C C . ILE A 1 96 ? -10.688 -4.483 15.194 1.00 96.12 96 ILE A C 1
ATOM 795 O O . ILE A 1 96 ? -9.904 -5.084 14.470 1.00 96.12 96 ILE A O 1
ATOM 799 N N . CYS A 1 97 ? -11.564 -3.604 14.691 1.00 95.62 97 CYS A N 1
ATOM 800 C CA . CYS A 1 97 ? -11.646 -3.320 13.256 1.00 95.62 97 CYS A CA 1
ATOM 801 C C . CYS A 1 97 ? -10.344 -2.724 12.704 1.00 95.62 97 CYS A C 1
ATOM 803 O O . CYS A 1 97 ? -9.900 -3.129 11.629 1.00 95.62 97 CYS A O 1
ATOM 805 N N . ILE A 1 98 ? -9.725 -1.782 13.421 1.00 96.75 98 ILE A N 1
ATOM 806 C CA . ILE A 1 98 ? -8.460 -1.171 12.989 1.00 96.75 98 ILE A CA 1
ATOM 807 C C . ILE A 1 98 ? -7.331 -2.203 13.043 1.00 96.75 98 ILE A C 1
ATOM 809 O O . ILE A 1 98 ? -6.593 -2.338 12.073 1.00 96.75 98 ILE A O 1
ATOM 813 N N . VAL A 1 99 ? -7.227 -2.976 14.130 1.00 98.00 99 VAL A N 1
ATOM 814 C CA . VAL A 1 99 ? -6.212 -4.035 14.276 1.00 98.00 99 VAL A CA 1
ATOM 815 C C . VAL A 1 99 ? -6.346 -5.081 13.169 1.00 98.00 99 VAL A C 1
ATOM 817 O O . VAL A 1 99 ? -5.357 -5.422 12.524 1.00 98.00 99 VAL A O 1
ATOM 820 N N . LEU A 1 100 ? -7.568 -5.544 12.891 1.00 97.69 100 LEU A N 1
ATOM 821 C CA . LEU A 1 100 ? -7.823 -6.478 11.796 1.00 97.69 100 LEU A CA 1
ATOM 822 C C . LEU A 1 100 ? -7.481 -5.866 10.438 1.00 97.69 100 LEU A C 1
ATOM 824 O O . LEU A 1 100 ? -6.913 -6.558 9.604 1.00 97.69 100 LEU A O 1
ATOM 828 N N . SER A 1 101 ? -7.758 -4.580 10.214 1.00 97.12 101 SER A N 1
ATOM 829 C CA . SER A 1 101 ? -7.372 -3.903 8.967 1.00 97.12 101 SER A CA 1
ATOM 830 C C . SER A 1 101 ? -5.848 -3.849 8.815 1.00 97.12 101 SER A C 1
ATOM 832 O O . SER A 1 101 ? -5.318 -4.221 7.770 1.00 97.12 101 SER A O 1
ATOM 834 N N . LEU A 1 102 ? -5.134 -3.452 9.876 1.00 97.56 102 LEU A N 1
ATOM 835 C CA . LEU A 1 102 ? -3.669 -3.375 9.913 1.00 97.56 102 LEU A CA 1
ATOM 836 C C . LEU A 1 102 ? -2.993 -4.740 9.729 1.00 97.56 102 LEU A C 1
ATOM 838 O O . LEU A 1 102 ? -1.872 -4.790 9.232 1.00 97.56 102 LEU A O 1
ATOM 842 N N . ALA A 1 103 ? -3.661 -5.835 10.096 1.00 97.44 103 ALA A N 1
ATOM 843 C CA . ALA A 1 103 ? -3.165 -7.190 9.877 1.00 97.44 103 ALA A CA 1
ATOM 844 C C . ALA A 1 103 ? -3.537 -7.734 8.487 1.00 97.44 103 ALA A C 1
ATOM 846 O O . ALA A 1 103 ? -2.672 -8.178 7.733 1.00 97.44 103 ALA A O 1
ATOM 847 N N . LEU A 1 104 ? -4.824 -7.697 8.133 1.00 97.88 104 LEU A N 1
ATOM 848 C CA . LEU A 1 104 ? -5.356 -8.378 6.954 1.00 97.88 104 LEU A CA 1
ATOM 849 C C . LEU A 1 104 ? -4.971 -7.683 5.649 1.00 97.88 104 LEU A C 1
ATOM 851 O O . LEU A 1 104 ? -4.628 -8.373 4.696 1.00 97.88 104 LEU A O 1
ATOM 855 N N . CYS A 1 105 ? -4.978 -6.349 5.578 1.00 96.56 105 CYS A N 1
ATOM 856 C CA . CYS A 1 105 ? -4.640 -5.633 4.342 1.00 96.56 105 CYS A CA 1
ATOM 857 C C . CYS A 1 105 ? -3.219 -5.955 3.829 1.00 96.56 105 CYS A C 1
ATOM 859 O O . CYS A 1 105 ? -3.093 -6.412 2.687 1.00 96.56 105 CYS A O 1
ATOM 861 N N . PRO A 1 106 ? -2.140 -5.780 4.622 1.00 95.69 106 PRO A N 1
ATOM 862 C CA . PRO A 1 106 ? -0.799 -6.141 4.170 1.00 95.69 106 PRO A CA 1
ATOM 863 C C . PRO A 1 106 ? -0.609 -7.655 4.015 1.00 95.69 106 PRO A C 1
ATOM 865 O O . PRO A 1 106 ? 0.155 -8.064 3.142 1.00 95.69 106 PRO A O 1
ATOM 868 N N . LEU A 1 107 ? -1.306 -8.490 4.800 1.00 96.75 107 LEU A N 1
ATOM 869 C CA . LEU A 1 107 ? -1.269 -9.946 4.634 1.00 96.75 107 LEU A CA 1
ATOM 870 C C . LEU A 1 107 ? -1.837 -10.362 3.274 1.00 96.75 107 LEU A C 1
ATOM 872 O O . LEU A 1 107 ? -1.158 -11.053 2.523 1.00 96.75 107 LEU A O 1
ATOM 876 N N . ILE A 1 108 ? -3.028 -9.880 2.913 1.00 97.12 108 ILE A N 1
ATOM 877 C CA . ILE A 1 108 ? -3.651 -10.150 1.611 1.00 97.12 108 ILE A CA 1
ATOM 878 C C . ILE A 1 108 ? -2.731 -9.681 0.480 1.00 97.12 108 ILE A C 1
ATOM 880 O O . ILE A 1 108 ? -2.498 -10.433 -0.461 1.00 97.12 108 ILE A O 1
ATOM 884 N N . ALA A 1 109 ? -2.133 -8.489 0.586 1.00 96.19 109 ALA A N 1
ATOM 885 C CA . ALA A 1 109 ? -1.169 -8.012 -0.407 1.00 96.19 109 ALA A CA 1
ATOM 886 C C . ALA A 1 109 ? 0.099 -8.891 -0.482 1.00 96.19 109 ALA A C 1
ATOM 888 O O . ALA A 1 109 ? 0.644 -9.115 -1.565 1.00 96.19 109 ALA A O 1
ATOM 889 N N . SER A 1 110 ? 0.574 -9.397 0.659 1.00 94.88 110 SER A N 1
ATOM 890 C CA . SER A 1 110 ? 1.725 -10.303 0.764 1.00 94.88 110 SER A CA 1
ATOM 891 C C . SER A 1 110 ? 1.453 -11.697 0.196 1.00 94.88 110 SER A C 1
ATOM 893 O O . SER A 1 110 ? 2.363 -12.324 -0.346 1.00 94.88 110 SER A O 1
ATOM 895 N N . GLU A 1 111 ? 0.224 -12.190 0.293 1.00 96.12 111 GLU A N 1
ATOM 896 C CA . GLU A 1 111 ? -0.165 -13.454 -0.328 1.00 96.12 111 GLU A CA 1
ATOM 897 C C . GLU A 1 111 ? -0.432 -13.269 -1.823 1.00 96.12 111 GLU A C 1
ATOM 899 O O . GLU A 1 111 ? 0.092 -14.027 -2.638 1.00 96.12 111 GLU A O 1
ATOM 904 N N . ALA A 1 112 ? -1.129 -12.197 -2.209 1.00 95.56 112 ALA A N 1
ATOM 905 C CA . ALA A 1 112 ? -1.411 -11.880 -3.606 1.00 95.56 112 ALA A CA 1
ATOM 906 C C . ALA A 1 112 ? -0.131 -11.759 -4.444 1.00 95.56 112 ALA A C 1
ATOM 908 O O . ALA A 1 112 ? -0.077 -12.288 -5.550 1.00 95.56 112 ALA A O 1
ATOM 909 N N . LYS A 1 113 ? 0.940 -11.155 -3.907 1.00 95.50 113 LYS A N 1
ATOM 910 C CA . LYS A 1 113 ? 2.216 -11.030 -4.638 1.00 95.50 113 LYS A CA 1
ATOM 911 C C . LYS A 1 113 ? 2.916 -12.358 -4.919 1.00 95.50 113 LYS A C 1
ATOM 913 O O . LYS A 1 113 ? 3.750 -12.422 -5.814 1.00 95.50 113 LYS A O 1
ATOM 918 N N . LYS A 1 114 ? 2.608 -13.413 -4.155 1.00 94.19 114 LYS A N 1
ATOM 919 C CA . LYS A 1 114 ? 3.107 -14.767 -4.441 1.00 94.19 114 LYS A CA 1
ATOM 920 C C . LYS A 1 114 ? 2.388 -15.379 -5.641 1.00 94.19 114 LYS A C 1
ATOM 922 O O . LYS A 1 114 ? 2.974 -16.226 -6.303 1.00 94.19 114 LYS A O 1
ATOM 927 N N . VAL A 1 115 ? 1.142 -14.965 -5.878 1.00 94.00 115 VAL A N 1
ATOM 928 C CA . VAL A 1 115 ? 0.302 -15.429 -6.988 1.00 94.00 115 VAL A CA 1
ATOM 929 C C . VAL A 1 115 ? 0.631 -14.663 -8.264 1.00 94.00 115 VAL A C 1
ATOM 931 O O . VAL A 1 115 ? 0.888 -15.285 -9.284 1.00 94.00 115 VAL A O 1
ATOM 934 N N . THR A 1 116 ? 0.674 -13.330 -8.201 1.00 95.06 116 THR A N 1
ATOM 935 C CA . THR A 1 116 ? 0.999 -12.482 -9.363 1.00 95.06 116 THR A CA 1
ATOM 936 C C . THR A 1 116 ? 2.447 -12.656 -9.810 1.00 95.06 116 THR A C 1
ATOM 938 O O . THR A 1 116 ? 2.731 -12.546 -10.994 1.00 95.06 116 THR A O 1
ATOM 941 N N . ASN A 1 117 ? 3.365 -12.922 -8.867 1.00 95.69 117 ASN A N 1
ATOM 942 C CA . ASN A 1 117 ? 4.767 -13.225 -9.140 1.00 95.69 117 ASN A CA 1
ATOM 943 C C . ASN A 1 117 ? 5.434 -12.185 -10.060 1.00 95.69 117 ASN A C 1
ATOM 945 O O . ASN A 1 117 ? 6.162 -12.558 -10.963 1.00 95.69 117 ASN A O 1
ATOM 949 N N . ILE A 1 118 ? 5.190 -10.888 -9.836 1.00 95.12 118 ILE A N 1
ATOM 950 C CA . ILE A 1 118 ? 5.725 -9.792 -10.667 1.00 95.12 118 ILE A CA 1
ATOM 951 C C . ILE A 1 118 ? 7.033 -9.242 -10.086 1.00 95.12 118 ILE A C 1
ATOM 953 O O . ILE A 1 118 ? 7.151 -9.071 -8.868 1.00 95.12 118 ILE A O 1
ATOM 957 N N . TYR A 1 119 ? 8.006 -8.931 -10.945 1.00 95.44 119 TYR A N 1
ATOM 958 C CA . TYR A 1 119 ? 9.261 -8.264 -10.574 1.00 95.44 119 TYR A CA 1
ATOM 959 C C . TYR A 1 119 ? 9.071 -6.780 -10.255 1.00 95.44 119 TYR A C 1
ATOM 961 O O . TYR A 1 119 ? 8.207 -6.115 -10.817 1.00 95.44 119 TYR A O 1
ATOM 969 N N . CYS A 1 120 ? 9.875 -6.248 -9.332 1.00 93.62 120 CYS A N 1
ATOM 970 C CA . CYS A 1 120 ? 9.885 -4.807 -9.089 1.00 93.62 120 CYS A CA 1
ATOM 971 C C . CYS A 1 120 ? 10.435 -4.056 -10.317 1.00 93.62 120 CYS A C 1
ATOM 973 O O . CYS A 1 120 ? 11.258 -4.622 -11.037 1.00 93.62 120 CYS A O 1
ATOM 975 N N . PRO A 1 121 ? 10.078 -2.773 -10.504 1.00 93.69 121 PRO A N 1
ATOM 976 C CA . PRO A 1 121 ? 10.555 -1.954 -11.620 1.00 93.69 121 PRO A CA 1
ATOM 977 C C . PRO A 1 121 ? 12.070 -2.004 -11.840 1.00 93.69 121 PRO A C 1
ATOM 979 O O . PRO A 1 121 ? 12.531 -2.337 -12.920 1.00 93.69 121 PRO A O 1
ATOM 982 N N . TYR A 1 122 ? 12.882 -1.798 -10.804 1.00 92.38 122 TYR A N 1
ATOM 983 C CA . TYR A 1 122 ? 14.346 -1.832 -10.942 1.00 92.38 122 TYR A CA 1
ATOM 984 C C . TYR A 1 122 ? 14.927 -3.205 -11.349 1.00 92.38 122 TYR A C 1
ATOM 986 O O . TYR A 1 122 ? 16.125 -3.317 -11.581 1.00 92.38 122 TYR A O 1
ATOM 994 N N . GLN A 1 123 ? 14.113 -4.266 -11.373 1.00 94.81 123 GLN A N 1
ATOM 995 C CA . GLN A 1 123 ? 14.534 -5.621 -11.725 1.00 94.81 123 GLN A CA 1
ATOM 996 C C . GLN A 1 123 ? 14.181 -5.999 -13.165 1.00 94.81 123 GLN A C 1
ATOM 998 O O . GLN A 1 123 ? 14.644 -7.049 -13.610 1.00 94.81 123 GLN A O 1
ATOM 1003 N N . ILE A 1 124 ? 13.367 -5.209 -13.874 1.00 95.81 124 ILE A N 1
ATOM 1004 C CA . ILE A 1 124 ? 12.971 -5.534 -15.248 1.00 95.81 124 ILE A CA 1
ATOM 1005 C C . ILE A 1 124 ? 13.907 -4.894 -16.276 1.00 95.81 124 ILE A C 1
ATOM 1007 O O . ILE A 1 124 ? 14.451 -3.815 -16.038 1.00 95.81 124 ILE A O 1
ATOM 1011 N N . GLU A 1 125 ? 14.040 -5.531 -17.438 1.00 95.88 125 GLU A N 1
ATOM 1012 C CA . GLU A 1 125 ? 14.920 -5.112 -18.546 1.00 95.88 125 GLU A CA 1
ATOM 1013 C C . GLU A 1 125 ? 14.740 -3.645 -18.942 1.00 95.88 125 GLU A C 1
ATOM 1015 O O . GLU A 1 125 ? 15.716 -2.922 -19.136 1.00 95.88 125 GLU A O 1
ATOM 1020 N N . ARG A 1 126 ? 13.490 -3.165 -18.965 1.00 96.62 126 ARG A N 1
ATOM 1021 C CA . ARG A 1 126 ? 13.162 -1.775 -19.313 1.00 96.62 126 ARG A CA 1
ATOM 1022 C C . ARG A 1 126 ? 13.900 -0.738 -18.457 1.00 96.62 126 ARG A C 1
ATOM 1024 O O . ARG A 1 126 ? 14.203 0.337 -18.961 1.00 96.62 126 ARG A O 1
ATOM 1031 N N . TYR A 1 127 ? 14.179 -1.050 -17.192 1.00 96.44 127 TYR A N 1
ATOM 1032 C CA . TYR A 1 127 ? 14.802 -0.131 -16.233 1.00 96.44 127 TYR A CA 1
ATOM 1033 C C . TYR A 1 127 ? 16.200 -0.595 -15.793 1.00 96.44 127 TYR A C 1
ATOM 1035 O O . TYR A 1 127 ? 16.655 -0.242 -14.702 1.00 96.44 127 TYR A O 1
ATOM 1043 N N . GLY A 1 128 ? 16.873 -1.386 -16.638 1.00 94.25 128 GLY A N 1
ATOM 1044 C CA . GLY A 1 128 ? 18.250 -1.841 -16.424 1.00 94.25 128 GLY A CA 1
ATOM 1045 C C . GLY A 1 128 ? 18.398 -3.101 -15.567 1.00 94.25 128 GLY A C 1
ATOM 1046 O O . GLY A 1 128 ? 19.494 -3.367 -15.082 1.00 94.25 128 GLY A O 1
ATOM 1047 N N . GLY A 1 129 ? 17.317 -3.854 -15.343 1.00 94.69 129 GLY A N 1
ATOM 1048 C CA . GLY A 1 129 ? 17.375 -5.187 -14.741 1.00 94.69 129 GLY A CA 1
ATOM 1049 C C . GLY A 1 129 ? 17.478 -6.314 -15.776 1.00 94.69 129 GLY A C 1
ATOM 1050 O O . GLY A 1 129 ? 17.624 -6.064 -16.964 1.00 94.69 129 GLY A O 1
ATOM 1051 N N . ASP A 1 130 ? 17.342 -7.561 -15.317 1.00 94.75 130 ASP A N 1
ATOM 1052 C CA . ASP A 1 130 ? 17.557 -8.770 -16.141 1.00 94.75 130 ASP A CA 1
ATOM 1053 C C . ASP A 1 130 ? 16.293 -9.630 -16.315 1.00 94.75 130 ASP A C 1
ATOM 1055 O O . ASP A 1 130 ? 16.377 -10.801 -16.685 1.00 94.75 130 ASP A O 1
ATOM 1059 N N . ASN A 1 131 ? 15.122 -9.120 -15.921 1.00 95.81 131 ASN A N 1
ATOM 1060 C CA . ASN A 1 131 ? 13.881 -9.896 -15.937 1.00 95.81 131 ASN A CA 1
ATOM 1061 C C . ASN A 1 131 ? 12.870 -9.314 -16.937 1.00 95.81 131 ASN A C 1
ATOM 1063 O O . ASN A 1 131 ? 12.739 -8.090 -17.034 1.00 95.81 131 ASN A O 1
ATOM 1067 N N . PRO A 1 132 ? 12.082 -10.155 -17.623 1.00 95.88 132 PRO A N 1
ATOM 1068 C CA . PRO A 1 132 ? 11.067 -9.671 -18.541 1.00 95.88 132 PRO A CA 1
ATOM 1069 C C . PRO A 1 132 ? 9.934 -8.984 -17.776 1.00 95.88 132 PRO A C 1
ATOM 1071 O O . PRO A 1 132 ? 9.567 -9.363 -16.655 1.00 95.88 132 PRO A O 1
ATOM 1074 N N . TYR A 1 133 ? 9.346 -7.980 -18.418 1.00 95.75 133 TYR A N 1
ATOM 1075 C CA . TYR A 1 133 ? 8.106 -7.373 -17.960 1.00 95.75 133 TYR A CA 1
ATOM 1076 C C . TYR A 1 133 ? 6.918 -8.299 -18.245 1.00 95.75 133 TYR A C 1
ATOM 1078 O O . TYR A 1 133 ? 6.751 -8.772 -19.368 1.00 95.75 133 TYR A O 1
ATOM 1086 N N . VAL A 1 134 ? 6.066 -8.524 -17.243 1.00 95.75 134 VAL A N 1
ATOM 1087 C CA . VAL A 1 134 ? 4.829 -9.306 -17.381 1.00 95.75 134 VAL A CA 1
ATOM 1088 C C . VAL A 1 134 ? 3.682 -8.642 -16.624 1.00 95.75 134 VAL A C 1
ATOM 1090 O O . VAL A 1 134 ? 3.882 -8.018 -15.579 1.00 95.75 134 VAL A O 1
ATOM 1093 N N . LYS A 1 135 ? 2.462 -8.806 -17.140 1.00 95.88 135 LYS A N 1
ATOM 1094 C CA . LYS A 1 135 ? 1.230 -8.366 -16.471 1.00 95.88 135 LYS A CA 1
ATOM 1095 C C . LYS A 1 135 ? 0.839 -9.322 -15.335 1.00 95.88 135 LYS A C 1
ATOM 1097 O O . LYS A 1 135 ? 1.212 -10.494 -15.393 1.00 95.88 135 LYS A O 1
ATOM 1102 N N . PRO A 1 136 ? 0.046 -8.877 -14.338 1.00 94.06 136 PRO A N 1
ATOM 1103 C CA . PRO A 1 136 ? -0.263 -9.685 -13.153 1.00 94.06 136 PRO A CA 1
ATOM 1104 C C . PRO A 1 136 ? -0.890 -11.052 -13.413 1.00 94.06 136 PRO A C 1
ATOM 1106 O O . PRO A 1 136 ? -0.691 -11.959 -12.608 1.00 94.06 136 PRO A O 1
ATOM 1109 N N . PHE A 1 137 ? -1.656 -11.193 -14.495 1.00 94.38 137 PHE A N 1
ATOM 1110 C CA . PHE A 1 137 ? -2.336 -12.438 -14.857 1.00 94.38 137 PHE A CA 1
ATOM 1111 C C . PHE A 1 137 ? -1.809 -13.040 -16.165 1.00 94.38 137 PHE A C 1
ATOM 1113 O O . PHE A 1 137 ? -2.487 -13.858 -16.783 1.00 94.38 137 PHE A O 1
ATOM 1120 N N . SER A 1 138 ? -0.610 -12.638 -16.591 1.00 94.50 138 SER A N 1
ATOM 1121 C CA . SER A 1 138 ? 0.055 -13.175 -17.779 1.00 94.50 138 SER A CA 1
ATOM 1122 C C . SER A 1 138 ? 1.145 -14.174 -17.402 1.00 94.50 138 SER A C 1
ATOM 1124 O O . SER A 1 138 ? 1.741 -14.104 -16.329 1.00 94.50 138 SER A O 1
ATOM 1126 N N . GLN A 1 139 ? 1.412 -15.117 -18.302 1.00 93.06 139 GLN A N 1
ATOM 1127 C CA . GLN A 1 139 ? 2.511 -16.063 -18.145 1.00 93.06 139 GLN A CA 1
ATOM 1128 C C . GLN A 1 139 ? 3.847 -15.414 -18.513 1.00 93.06 139 GLN A C 1
ATOM 1130 O O . GLN A 1 139 ? 3.906 -14.501 -19.339 1.00 93.06 139 GLN A O 1
ATOM 1135 N N . TYR A 1 140 ? 4.918 -15.914 -17.901 1.00 95.12 140 TYR A N 1
ATOM 1136 C CA . TYR A 1 140 ? 6.276 -15.586 -18.318 1.00 95.12 140 TYR A CA 1
ATOM 1137 C C . TYR A 1 140 ? 6.586 -16.174 -19.704 1.00 95.12 140 TYR A C 1
ATOM 1139 O O . TYR A 1 140 ? 6.000 -17.202 -20.058 1.00 95.12 140 TYR A O 1
ATOM 1147 N N . PRO A 1 141 ? 7.507 -15.557 -20.472 1.00 93.88 141 PRO A N 1
ATOM 1148 C CA . PRO A 1 141 ? 8.015 -16.138 -21.712 1.00 93.88 141 PRO A CA 1
ATOM 1149 C C . PRO A 1 141 ? 8.504 -17.575 -21.496 1.00 93.88 141 PRO A C 1
ATOM 1151 O O . PRO A 1 141 ? 9.087 -17.885 -20.457 1.00 93.88 141 PRO A O 1
ATOM 1154 N N . ALA A 1 142 ? 8.254 -18.459 -22.462 1.00 92.69 142 ALA A N 1
ATOM 1155 C CA . ALA A 1 142 ? 8.528 -19.893 -22.317 1.00 92.69 142 ALA A CA 1
ATOM 1156 C C . ALA A 1 142 ? 10.027 -20.219 -22.169 1.00 92.69 142 ALA A C 1
ATOM 1158 O O . ALA A 1 142 ? 10.393 -21.224 -21.566 1.00 92.69 142 ALA A O 1
ATOM 1159 N N . ASP A 1 143 ? 10.885 -19.363 -22.712 1.00 92.25 143 ASP A N 1
ATOM 1160 C CA . ASP A 1 143 ? 12.344 -19.420 -22.658 1.00 92.25 143 ASP A CA 1
ATOM 1161 C C . ASP A 1 143 ? 12.931 -18.768 -21.393 1.00 92.25 143 ASP A C 1
ATOM 1163 O O . ASP A 1 143 ? 14.111 -18.953 -21.083 1.00 92.25 143 ASP A O 1
ATOM 1167 N N . PHE A 1 144 ? 12.119 -18.045 -20.616 1.00 94.31 144 PHE A N 1
ATOM 1168 C CA . PHE A 1 144 ? 12.569 -17.405 -19.389 1.00 94.31 144 PHE A CA 1
ATOM 1169 C C . PHE A 1 144 ? 12.609 -18.389 -18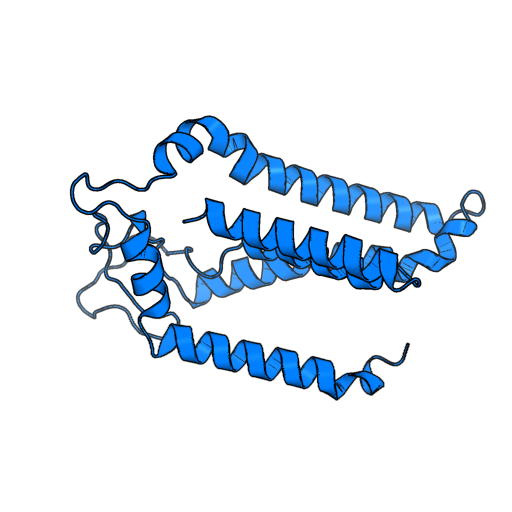.213 1.00 94.31 144 PHE A C 1
ATOM 1171 O O . PHE A 1 144 ? 11.587 -18.855 -17.704 1.00 94.31 144 PHE A O 1
ATOM 1178 N N . VAL A 1 145 ? 13.814 -18.641 -17.698 1.00 91.94 145 VAL A N 1
ATOM 1179 C CA . VAL A 1 145 ? 14.012 -19.454 -16.491 1.00 91.94 145 VAL A CA 1
ATOM 1180 C C . VAL A 1 145 ? 14.005 -18.565 -15.253 1.00 91.94 145 VAL A C 1
ATOM 1182 O O . VAL A 1 145 ? 14.994 -17.907 -14.917 1.00 91.94 145 VAL A O 1
ATOM 1185 N N . GLN A 1 146 ? 12.896 -18.590 -14.514 1.00 90.75 146 GLN A N 1
ATOM 1186 C CA . GLN A 1 146 ? 12.764 -17.803 -13.296 1.00 90.75 146 GLN A CA 1
ATOM 1187 C C . GLN A 1 146 ? 13.654 -18.344 -12.163 1.00 90.75 146 GLN A C 1
ATOM 1189 O O . GLN A 1 146 ? 13.313 -19.301 -11.469 1.00 90.75 146 GLN A O 1
ATOM 1194 N N . ARG A 1 147 ? 14.792 -17.683 -11.915 1.00 87.19 147 ARG A N 1
ATOM 1195 C CA . ARG A 1 147 ? 15.749 -18.084 -10.861 1.00 87.19 147 ARG A CA 1
ATOM 1196 C C . ARG A 1 147 ? 15.266 -17.789 -9.439 1.00 87.19 147 ARG A C 1
ATOM 1198 O O . ARG A 1 147 ? 15.677 -18.457 -8.493 1.00 87.19 147 ARG A O 1
ATOM 1205 N N . LYS A 1 148 ? 14.443 -16.752 -9.260 1.00 87.75 148 LYS A N 1
ATOM 1206 C CA . LYS A 1 148 ? 13.917 -16.317 -7.955 1.00 87.75 148 LYS A CA 1
ATOM 1207 C C . LYS A 1 148 ? 12.466 -15.886 -8.097 1.00 87.75 148 LYS A C 1
ATOM 1209 O O . LYS A 1 148 ? 12.132 -15.178 -9.038 1.00 87.75 148 LYS A O 1
ATOM 1214 N N . LYS A 1 149 ? 11.630 -16.251 -7.121 1.00 89.00 149 LYS A N 1
ATOM 1215 C CA . LYS A 1 149 ? 10.235 -15.792 -7.067 1.00 89.00 149 LYS A CA 1
ATOM 1216 C C . LYS A 1 149 ? 10.178 -14.278 -6.907 1.00 89.00 149 LYS A C 1
ATOM 1218 O O . LYS A 1 149 ? 10.828 -13.726 -6.013 1.00 89.00 149 LYS A O 1
ATOM 1223 N N . ALA A 1 150 ? 9.359 -13.636 -7.721 1.00 93.06 150 ALA A N 1
ATOM 1224 C CA . ALA A 1 150 ? 9.166 -12.202 -7.694 1.00 93.06 150 ALA A CA 1
ATOM 1225 C C . ALA A 1 150 ? 8.019 -11.811 -6.745 1.00 93.06 150 ALA A C 1
ATOM 1227 O O . ALA A 1 150 ? 7.149 -12.620 -6.418 1.00 93.06 150 ALA A O 1
ATOM 1228 N N . ARG A 1 151 ? 8.083 -10.594 -6.188 1.00 93.69 151 ARG A N 1
ATOM 1229 C CA . ARG A 1 151 ? 7.217 -10.138 -5.076 1.00 93.69 151 ARG A CA 1
ATOM 1230 C C . ARG A 1 151 ? 6.872 -8.638 -5.140 1.00 93.69 151 ARG A C 1
ATOM 1232 O O . ARG A 1 151 ? 6.520 -8.040 -4.114 1.00 93.69 151 ARG A O 1
ATOM 1239 N N . GLY A 1 152 ? 6.980 -8.033 -6.321 1.00 92.50 152 GLY A N 1
ATOM 1240 C CA . GLY A 1 152 ? 6.867 -6.591 -6.550 1.00 92.50 152 GLY A CA 1
ATOM 1241 C C . GLY A 1 152 ? 5.449 -6.038 -6.449 1.00 92.50 152 GLY A C 1
ATOM 1242 O O . GLY A 1 152 ? 5.252 -4.981 -5.857 1.00 92.50 152 GLY A O 1
ATOM 1243 N N . PHE A 1 153 ? 4.442 -6.780 -6.912 1.00 94.00 153 PHE A N 1
ATOM 1244 C CA . PHE A 1 153 ? 3.054 -6.309 -6.938 1.00 94.00 153 PHE A CA 1
ATOM 1245 C C . PHE A 1 153 ? 2.091 -7.334 -6.329 1.00 94.00 153 PHE A C 1
ATOM 1247 O O . PHE A 1 153 ? 2.223 -8.508 -6.655 1.00 94.00 153 PHE A O 1
ATOM 1254 N N . PRO A 1 154 ? 1.102 -6.940 -5.505 1.00 94.81 154 PRO A N 1
ATOM 1255 C CA . PRO A 1 154 ? 0.839 -5.582 -5.024 1.00 94.81 154 PRO A CA 1
ATOM 1256 C C . PRO A 1 154 ? 1.807 -5.111 -3.921 1.00 94.81 154 PRO A C 1
ATOM 1258 O O . PRO A 1 154 ? 2.486 -5.900 -3.252 1.00 94.81 154 PRO A O 1
ATOM 1261 N N . ALA A 1 155 ? 1.858 -3.794 -3.719 1.00 92.94 155 ALA A N 1
ATOM 1262 C CA . ALA A 1 155 ? 2.703 -3.117 -2.737 1.00 92.94 155 ALA A CA 1
ATOM 1263 C C . ALA A 1 155 ? 2.233 -3.372 -1.289 1.00 92.94 155 ALA A C 1
ATOM 1265 O O . ALA A 1 155 ? 1.169 -2.921 -0.864 1.00 92.94 155 ALA A O 1
ATOM 1266 N N . GLY A 1 156 ? 3.044 -4.091 -0.503 1.00 91.94 156 GLY A N 1
ATOM 1267 C CA . GLY A 1 156 ? 2.682 -4.479 0.869 1.00 91.94 156 GLY A CA 1
ATOM 1268 C C . GLY A 1 156 ? 2.718 -3.313 1.861 1.00 91.94 156 GLY A C 1
ATOM 1269 O O . GLY A 1 156 ? 1.877 -3.234 2.753 1.00 91.94 156 GLY A O 1
ATOM 1270 N N . HIS A 1 157 ? 3.665 -2.384 1.699 1.00 92.25 157 HIS A N 1
ATOM 1271 C CA . HIS A 1 157 ? 3.753 -1.200 2.558 1.00 92.25 157 HIS A CA 1
ATOM 1272 C C . HIS A 1 157 ? 2.600 -0.237 2.283 1.00 92.25 157 HIS A C 1
ATOM 1274 O O . HIS A 1 157 ? 1.948 0.187 3.231 1.00 92.25 157 HIS A O 1
ATOM 1280 N N . ALA A 1 158 ? 2.286 0.027 1.011 1.00 95.19 158 ALA A N 1
ATOM 1281 C CA . ALA A 1 158 ? 1.105 0.806 0.642 1.00 95.19 158 ALA A CA 1
ATOM 1282 C C . ALA A 1 158 ? -0.174 0.206 1.248 1.00 95.19 158 ALA A C 1
ATOM 1284 O O . ALA A 1 158 ? -0.954 0.928 1.863 1.00 95.19 158 ALA A O 1
ATOM 1285 N N . ALA A 1 159 ? -0.356 -1.120 1.168 1.00 96.25 159 ALA A N 1
ATOM 1286 C CA . ALA A 1 159 ? -1.495 -1.803 1.785 1.00 96.25 159 ALA A CA 1
ATOM 1287 C C . ALA A 1 159 ? -1.561 -1.603 3.313 1.00 96.25 159 ALA A C 1
ATOM 1289 O O . ALA A 1 159 ? -2.644 -1.391 3.855 1.00 96.25 159 ALA A O 1
ATOM 1290 N N . GLY A 1 160 ? -0.415 -1.619 4.004 1.00 95.38 160 GLY A N 1
ATOM 1291 C CA . GLY A 1 160 ? -0.334 -1.296 5.433 1.00 95.38 160 GLY A CA 1
ATOM 1292 C C . GLY A 1 160 ? -0.708 0.158 5.746 1.00 95.38 160 GLY A C 1
ATOM 1293 O O . GLY A 1 160 ? -1.427 0.407 6.709 1.00 95.38 160 GLY A O 1
ATOM 1294 N N . GLY A 1 161 ? -0.283 1.114 4.917 1.00 96.06 161 GLY A N 1
ATOM 1295 C CA . GLY A 1 161 ? -0.660 2.522 5.065 1.00 96.06 161 GLY A CA 1
ATOM 1296 C C . GLY A 1 161 ? -2.148 2.763 4.803 1.00 96.06 161 GLY A C 1
ATOM 1297 O O . GLY A 1 161 ? -2.832 3.360 5.632 1.00 96.06 161 GLY A O 1
ATOM 1298 N N . PHE A 1 162 ? -2.689 2.223 3.706 1.00 96.81 162 PHE A N 1
ATOM 1299 C CA . PHE A 1 162 ? -4.116 2.333 3.382 1.00 96.81 162 PHE A CA 1
ATOM 1300 C C . PHE A 1 162 ? -5.022 1.615 4.388 1.00 96.81 162 PHE A C 1
ATOM 1302 O O . PHE A 1 162 ? -6.183 1.996 4.525 1.00 96.81 162 PHE A O 1
ATOM 1309 N N . ALA A 1 163 ? -4.515 0.648 5.160 1.00 97.19 163 ALA A N 1
ATOM 1310 C CA . ALA A 1 163 ? -5.267 0.055 6.265 1.00 97.19 163 ALA A CA 1
ATOM 1311 C C . ALA A 1 163 ? -5.695 1.095 7.323 1.00 97.19 163 ALA A C 1
ATOM 1313 O O . ALA A 1 163 ? -6.717 0.912 7.991 1.00 97.19 163 ALA A O 1
ATOM 1314 N N . LEU A 1 164 ? -4.978 2.222 7.443 1.00 97.12 164 LEU A N 1
ATOM 1315 C CA . LEU A 1 164 ? -5.356 3.341 8.312 1.00 97.12 164 LEU A CA 1
ATOM 1316 C C . LEU A 1 164 ? -6.609 4.091 7.839 1.00 97.12 164 LEU A C 1
ATOM 1318 O O . LEU A 1 164 ? -7.185 4.834 8.629 1.00 97.12 164 LEU A O 1
ATOM 1322 N N . LEU A 1 165 ? -7.112 3.858 6.619 1.00 95.38 165 LEU A N 1
ATOM 1323 C CA . LEU A 1 165 ? -8.446 4.333 6.221 1.00 95.38 165 LEU A CA 1
ATOM 1324 C C . LEU A 1 165 ? -9.542 3.817 7.164 1.00 95.38 165 LEU A C 1
ATOM 1326 O O . LEU A 1 165 ? -10.577 4.464 7.317 1.00 95.38 165 LEU A O 1
ATOM 1330 N N . SER A 1 166 ? -9.299 2.701 7.861 1.00 94.56 166 SER A N 1
ATOM 1331 C CA . SER A 1 166 ? -10.178 2.206 8.925 1.00 94.56 166 SER A CA 1
ATOM 1332 C C . SER A 1 166 ? -10.421 3.233 10.045 1.00 94.56 166 SER A C 1
ATOM 1334 O O . SER A 1 166 ? -11.496 3.220 10.650 1.00 94.56 166 SER A O 1
ATOM 1336 N N . LEU A 1 167 ? -9.502 4.185 10.270 1.00 94.12 167 LEU A N 1
ATOM 1337 C CA . LEU A 1 167 ? -9.669 5.281 11.232 1.00 94.12 167 LEU A CA 1
ATOM 1338 C C . LEU A 1 167 ? -10.849 6.197 10.890 1.00 94.12 167 LEU A C 1
ATOM 1340 O O . LEU A 1 167 ? -11.444 6.780 11.795 1.00 94.12 167 LEU A O 1
ATOM 1344 N N . PHE A 1 168 ? -11.261 6.272 9.621 1.00 91.06 168 PHE A N 1
ATOM 1345 C CA . PHE A 1 168 ? -12.487 6.970 9.225 1.00 91.06 168 PHE A CA 1
ATOM 1346 C C . PHE A 1 168 ? -13.705 6.468 10.018 1.00 91.06 168 PHE A C 1
ATOM 1348 O O . PHE A 1 168 ? -14.594 7.242 10.370 1.00 91.06 168 PHE A O 1
ATOM 1355 N N . PHE A 1 169 ? -13.745 5.173 10.346 1.00 86.38 169 PHE A N 1
ATOM 1356 C CA . PHE A 1 169 ? -14.851 4.554 11.077 1.00 86.38 169 PHE A CA 1
ATOM 1357 C C . PHE A 1 169 ? -14.722 4.661 12.600 1.00 86.38 169 PHE A C 1
ATOM 1359 O O . PHE A 1 169 ? -15.667 4.313 13.309 1.00 86.38 169 PHE A O 1
ATOM 1366 N N . ALA A 1 170 ? -13.594 5.161 13.112 1.00 89.56 170 ALA A N 1
ATOM 1367 C CA . ALA A 1 170 ? -13.367 5.312 14.545 1.00 89.56 170 ALA A CA 1
ATOM 1368 C C . ALA A 1 170 ? -14.179 6.458 15.165 1.00 89.56 170 ALA A C 1
ATOM 1370 O O . ALA A 1 170 ? -14.526 6.412 16.345 1.00 89.56 170 ALA A O 1
ATOM 1371 N N . PHE A 1 171 ? -14.520 7.472 14.368 1.00 88.19 171 PHE A N 1
ATOM 1372 C CA . PHE A 1 171 ? -15.143 8.701 14.852 1.00 88.19 171 PHE A CA 1
ATOM 1373 C C . PHE A 1 171 ? -16.627 8.776 14.483 1.00 88.19 171 PHE A C 1
ATOM 1375 O O . PHE A 1 171 ? -17.067 8.233 13.469 1.00 88.19 171 PHE A O 1
ATOM 1382 N N . LYS A 1 172 ? -17.434 9.457 15.304 1.00 85.94 172 LYS A N 1
ATOM 1383 C CA . LYS A 1 172 ? -18.856 9.725 15.003 1.00 85.94 172 LYS A CA 1
ATOM 1384 C C . LYS A 1 172 ? -19.034 11.030 14.232 1.00 85.94 172 LYS A C 1
ATOM 1386 O O . LYS A 1 172 ? -19.812 11.083 13.285 1.00 85.94 172 LYS A O 1
ATOM 1391 N N . GLU A 1 173 ? -18.291 12.058 14.626 1.00 92.81 173 GLU A N 1
ATOM 1392 C CA . GLU A 1 173 ? -18.371 13.388 14.034 1.00 92.81 173 GLU A CA 1
ATOM 1393 C C . GLU A 1 173 ? -17.744 13.420 12.636 1.00 92.81 173 GLU A C 1
ATOM 1395 O O . GLU A 1 173 ? -16.611 12.978 12.437 1.00 92.81 173 GLU A O 1
ATOM 1400 N N . ARG A 1 174 ? -18.474 13.990 11.668 1.00 91.88 174 ARG A N 1
ATOM 1401 C CA . ARG A 1 174 ? -18.063 14.051 10.257 1.00 91.88 174 ARG A CA 1
ATOM 1402 C C . ARG A 1 174 ? -16.687 14.693 10.070 1.00 91.88 174 ARG A C 1
ATOM 1404 O O . ARG A 1 174 ? -15.904 14.185 9.274 1.00 91.88 174 ARG A O 1
ATOM 1411 N N . ARG A 1 175 ? -16.384 15.763 10.815 1.00 95.56 175 ARG A N 1
ATOM 1412 C CA . ARG A 1 175 ? -15.090 16.459 10.760 1.00 95.56 175 ARG A CA 1
ATOM 1413 C C . ARG A 1 175 ? -13.933 15.508 11.067 1.00 95.56 175 ARG A C 1
ATOM 1415 O O . ARG A 1 175 ? -13.025 15.366 10.256 1.00 95.56 175 ARG A O 1
ATOM 1422 N N . HIS A 1 176 ? -14.007 14.809 12.197 1.00 93.75 176 HIS A N 1
ATOM 1423 C CA . HIS A 1 176 ? -12.984 13.855 12.617 1.00 93.75 176 HIS A CA 1
ATOM 1424 C C . HIS A 1 176 ? -12.858 12.677 11.645 1.00 93.75 176 HIS A C 1
ATOM 1426 O O . HIS A 1 176 ? -11.745 12.294 11.300 1.00 93.75 176 HIS A O 1
ATOM 1432 N N . ARG A 1 177 ? -13.976 12.156 11.118 1.00 93.38 177 ARG A N 1
ATOM 1433 C CA . ARG A 1 177 ? -13.927 11.108 10.084 1.00 93.38 177 ARG A CA 1
ATOM 1434 C C . ARG A 1 177 ? -13.105 11.534 8.875 1.00 93.38 177 ARG A C 1
ATOM 1436 O O . ARG A 1 177 ? -12.250 10.778 8.432 1.00 93.38 177 ARG A O 1
ATOM 1443 N N . ILE A 1 178 ? -13.353 12.741 8.363 1.00 95.06 178 ILE A N 1
ATOM 1444 C CA . ILE A 1 178 ? -12.634 13.272 7.202 1.00 95.06 178 ILE A CA 1
ATOM 1445 C C . ILE A 1 178 ? -11.154 13.452 7.534 1.00 95.06 178 ILE A C 1
ATOM 1447 O O . ILE A 1 178 ? -10.324 12.978 6.774 1.00 95.06 178 ILE A O 1
ATOM 1451 N N . ILE A 1 179 ? -10.811 14.057 8.675 1.00 96.81 179 ILE A N 1
ATOM 1452 C CA . ILE A 1 179 ? -9.407 14.276 9.067 1.00 96.81 179 ILE A CA 1
ATOM 1453 C C . ILE A 1 179 ? -8.637 12.953 9.126 1.00 96.81 179 ILE A C 1
ATOM 1455 O O . ILE A 1 179 ? -7.601 12.808 8.482 1.00 96.81 179 ILE A O 1
ATOM 1459 N N . PHE A 1 180 ? -9.152 11.970 9.865 1.00 95.00 180 PHE A N 1
ATOM 1460 C CA . PHE A 1 180 ? -8.448 10.704 10.061 1.00 95.00 180 PHE A CA 1
ATOM 1461 C C . PHE A 1 180 ? -8.521 9.777 8.841 1.00 95.00 180 PHE A C 1
ATOM 1463 O O . PHE A 1 180 ? -7.579 9.029 8.587 1.00 95.00 180 PHE A O 1
ATOM 1470 N N . GLY A 1 181 ? -9.590 9.859 8.044 1.00 94.50 181 GLY A N 1
ATOM 1471 C CA . GLY A 1 181 ? -9.657 9.207 6.738 1.00 94.50 181 GLY A CA 1
ATOM 1472 C C . GLY A 1 181 ? -8.625 9.778 5.764 1.00 94.50 181 GLY A C 1
ATOM 1473 O O . GLY A 1 181 ? -7.875 9.020 5.157 1.00 94.50 181 GLY A O 1
ATOM 1474 N N . SER A 1 182 ? -8.519 11.105 5.671 1.00 96.38 182 SER A N 1
ATOM 1475 C CA . SER A 1 182 ? -7.509 11.778 4.848 1.00 96.38 182 SER A CA 1
ATOM 1476 C C . SER A 1 182 ? -6.090 11.483 5.325 1.00 96.38 182 SER A C 1
ATOM 1478 O O . SER A 1 182 ? -5.211 11.282 4.494 1.00 96.38 182 SER A O 1
ATOM 1480 N N . LEU A 1 183 ? -5.863 11.387 6.640 1.00 96.31 183 LEU A N 1
ATOM 1481 C CA . LEU A 1 183 ? -4.578 10.954 7.191 1.00 96.31 183 LEU A CA 1
ATOM 1482 C C . LEU A 1 183 ? -4.224 9.538 6.720 1.00 96.31 183 LEU A C 1
ATOM 1484 O O . LEU A 1 183 ? -3.125 9.322 6.219 1.00 96.31 183 LEU A O 1
ATOM 1488 N N . GLY A 1 184 ? -5.153 8.584 6.835 1.00 96.06 184 GLY A N 1
ATOM 1489 C CA . GLY A 1 184 ? -4.930 7.218 6.359 1.00 96.06 184 GLY A CA 1
ATOM 1490 C C . GLY A 1 184 ? -4.661 7.153 4.853 1.00 96.06 184 GLY A C 1
ATOM 1491 O O . GLY A 1 184 ? -3.755 6.444 4.417 1.00 96.06 184 GLY A O 1
ATOM 1492 N N . LEU A 1 185 ? -5.391 7.948 4.064 1.00 96.31 185 LEU A N 1
ATOM 1493 C CA . LEU A 1 185 ? -5.164 8.077 2.626 1.00 96.31 185 LEU A CA 1
ATOM 1494 C C . LEU A 1 185 ? -3.763 8.628 2.323 1.00 96.31 185 LEU A C 1
ATOM 1496 O O . LEU A 1 185 ? -3.043 8.056 1.508 1.00 96.31 185 LEU A O 1
ATOM 1500 N N . ALA A 1 186 ? -3.365 9.705 3.001 1.00 97.00 186 ALA A N 1
ATOM 1501 C CA . ALA A 1 186 ? -2.068 10.344 2.821 1.00 97.00 186 ALA A CA 1
ATOM 1502 C C . ALA A 1 186 ? -0.914 9.400 3.180 1.00 97.00 186 ALA A C 1
ATOM 1504 O O . ALA A 1 186 ? 0.044 9.295 2.418 1.00 97.00 186 ALA A O 1
ATOM 1505 N N . VAL A 1 187 ? -1.025 8.662 4.292 1.00 96.12 187 VAL A N 1
ATOM 1506 C CA . VAL A 1 187 ? -0.022 7.662 4.687 1.00 96.12 187 VAL A CA 1
ATOM 1507 C C . VAL A 1 187 ? 0.059 6.534 3.658 1.00 96.12 187 VAL A C 1
ATOM 1509 O O . VAL A 1 187 ? 1.159 6.156 3.269 1.00 96.12 187 VAL A O 1
ATOM 1512 N N . GLY A 1 188 ? -1.076 6.021 3.171 1.00 96.25 188 GLY A N 1
ATOM 1513 C CA . GLY A 1 188 ? -1.103 4.996 2.123 1.00 96.25 188 GLY A CA 1
ATOM 1514 C C . GLY A 1 188 ? -0.437 5.445 0.821 1.00 96.25 188 GLY A C 1
ATOM 1515 O O . GLY A 1 188 ? 0.413 4.728 0.293 1.00 96.25 188 GLY A O 1
ATOM 1516 N N . ILE A 1 189 ? -0.760 6.653 0.343 1.00 95.56 189 ILE A N 1
ATOM 1517 C CA . ILE A 1 189 ? -0.144 7.246 -0.854 1.00 95.56 189 ILE A CA 1
ATOM 1518 C C . ILE A 1 189 ? 1.357 7.428 -0.641 1.00 95.56 189 ILE A C 1
ATOM 1520 O O . ILE A 1 189 ? 2.138 6.942 -1.453 1.00 95.56 189 ILE A O 1
ATOM 1524 N N . PHE A 1 190 ? 1.764 8.046 0.471 1.00 94.62 190 PHE A N 1
ATOM 1525 C CA . PHE A 1 190 ? 3.173 8.241 0.809 1.00 94.62 190 PHE A CA 1
ATOM 1526 C C . PHE A 1 190 ? 3.941 6.912 0.827 1.00 94.62 190 PHE A C 1
ATOM 1528 O O . PHE A 1 190 ? 5.028 6.802 0.253 1.00 94.62 190 PHE A O 1
ATOM 1535 N N . MET A 1 191 ? 3.339 5.878 1.429 1.00 94.25 191 MET A N 1
ATOM 1536 C CA . MET A 1 191 ? 3.910 4.536 1.479 1.00 94.25 191 MET A CA 1
ATOM 1537 C C . MET A 1 191 ? 3.958 3.822 0.133 1.00 94.25 191 MET A C 1
ATOM 1539 O O . MET A 1 191 ? 4.783 2.931 -0.026 1.00 94.25 191 MET A O 1
ATOM 1543 N N . GLY A 1 192 ? 3.111 4.190 -0.825 1.00 91.69 192 GLY A N 1
ATOM 1544 C CA . GLY A 1 192 ? 3.217 3.728 -2.206 1.00 91.69 192 GLY A CA 1
ATOM 1545 C C . GLY A 1 192 ? 4.294 4.478 -2.984 1.00 91.69 192 GLY A C 1
ATOM 1546 O O . GLY A 1 192 ? 5.100 3.854 -3.665 1.00 91.69 192 GLY A O 1
ATOM 1547 N N . THR A 1 193 ? 4.360 5.803 -2.845 1.00 88.81 193 THR A N 1
ATOM 1548 C CA . THR A 1 193 ? 5.263 6.645 -3.642 1.00 88.81 193 THR A CA 1
ATOM 1549 C C . THR A 1 193 ? 6.733 6.380 -3.371 1.00 88.81 193 THR A C 1
ATOM 1551 O O . THR A 1 193 ? 7.521 6.416 -4.306 1.00 88.81 193 THR A O 1
ATOM 1554 N N . TYR A 1 194 ? 7.126 6.073 -2.128 1.00 86.31 194 TYR A N 1
ATOM 1555 C CA . TYR A 1 194 ? 8.530 5.739 -1.878 1.00 86.31 194 TYR A CA 1
ATOM 1556 C C . TYR A 1 194 ? 8.905 4.333 -2.353 1.00 86.31 194 TYR A C 1
ATOM 1558 O O . TYR A 1 194 ? 10.069 3.984 -2.242 1.00 86.31 194 TYR A O 1
ATOM 1566 N N . GLN A 1 195 ? 7.970 3.497 -2.813 1.00 82.69 195 GLN A N 1
ATOM 1567 C CA . GLN A 1 195 ? 8.302 2.174 -3.366 1.00 82.69 195 GLN A CA 1
ATOM 1568 C C . GLN A 1 195 ? 8.569 2.191 -4.866 1.00 82.69 195 GLN A C 1
ATOM 1570 O O . GLN A 1 195 ? 8.885 1.139 -5.423 1.00 82.69 195 GLN A O 1
ATOM 1575 N N . ILE A 1 196 ? 8.407 3.361 -5.486 1.00 76.06 196 ILE A N 1
ATOM 1576 C CA . ILE A 1 196 ? 8.789 3.630 -6.869 1.00 76.06 196 ILE A CA 1
ATOM 1577 C C . ILE A 1 196 ? 10.308 3.789 -6.937 1.00 76.06 196 ILE A C 1
ATOM 1579 O O . ILE A 1 196 ? 10.881 4.454 -6.037 1.00 76.06 196 ILE A O 1
#

Secondary structure (DSSP, 8-state):
--GGGGHHHHHHHHHHHHHHHHHHHHS-HHHHHHHHHSBTTTTB-TTHHHHHHHHIIIIIIHHHHHHHHHHHHHHHHHHTTSGGGGGGGGGHHHHHHHHHHHHHHHHHHHHHHHHH-PPPGGGBGGGT-SB----TTSPPPTT----S----SS-HHHHHHHGGGGGGGT-SSHHHHHHHHHHHHHHHHHHHHTT-